Protein AF-A0AAP0BWL0-F1 (afdb_monomer_lite)

Secondary structure (DSSP, 8-state):
-HHHHHHHHHHHHHHHHHHHTTTS-HHHHTT--HHHHHHHHHHHHHT--HHHHHHHHHHHHHHHTSTTHHHHHHHTTHHHHHHHHHHH---HHHHHHHHHHHHHHTTSHHHHHHHHTTHHHHHHHHHT--GGGHHHHHHHHHHHHTSTT-HHHHHHHHHTTHHHHHHHHHTS---HHHHHHHHHHHHHTHHHHTT-TT--TTTGGGSPP-

pLDDT: mean 87.89, std 8.2, range [45.88, 97.5]

Structure (mmCIF, N/CA/C/O backbone):
data_AF-A0AAP0BWL0-F1
#
_entry.id   AF-A0AAP0BWL0-F1
#
loop_
_atom_site.group_PDB
_atom_site.id
_atom_site.type_symbol
_atom_site.label_atom_id
_atom_site.label_alt_id
_atom_site.label_comp_id
_atom_site.label_asym_id
_atom_site.label_entity_id
_atom_site.label_seq_id
_atom_site.pdbx_PDB_ins_code
_atom_site.Cartn_x
_atom_site.Cartn_y
_atom_site.Cartn_z
_atom_site.occupancy
_atom_site.B_iso_or_equiv
_atom_site.auth_seq_id
_atom_site.auth_comp_id
_atom_site.auth_asym_id
_atom_site.auth_atom_id
_atom_site.pdbx_PDB_model_num
ATOM 1 N N . MET A 1 1 ? -34.768 -0.516 12.467 1.00 45.88 1 MET A N 1
ATOM 2 C CA . MET A 1 1 ? -34.076 0.139 13.605 1.00 45.88 1 MET A CA 1
ATOM 3 C C . MET A 1 1 ? -32.779 -0.541 14.081 1.00 45.88 1 MET A C 1
ATOM 5 O O . MET A 1 1 ? -31.873 0.181 14.466 1.00 45.88 1 MET A O 1
ATOM 9 N N . ARG A 1 2 ? -32.596 -1.876 14.021 1.00 54.34 2 ARG A N 1
ATOM 10 C CA . ARG A 1 2 ? -31.349 -2.534 14.505 1.00 54.34 2 ARG A CA 1
ATOM 11 C C . ARG A 1 2 ? -30.057 -2.198 13.727 1.00 54.34 2 ARG A C 1
ATOM 13 O O . ARG A 1 2 ? -28.982 -2.181 14.315 1.00 54.34 2 ARG A O 1
ATOM 20 N N . ARG A 1 3 ? -30.136 -1.912 12.418 1.00 59.62 3 ARG A N 1
ATOM 21 C CA . ARG A 1 3 ? -28.946 -1.627 11.579 1.00 59.62 3 ARG A CA 1
ATOM 22 C C . ARG A 1 3 ? -28.286 -0.272 11.879 1.00 59.62 3 ARG A C 1
ATOM 24 O O . ARG A 1 3 ? -27.064 -0.179 11.828 1.00 59.62 3 ARG A O 1
ATOM 31 N N . THR A 1 4 ? -29.071 0.754 12.208 1.00 62.53 4 THR A N 1
ATOM 32 C CA . THR A 1 4 ? -28.575 2.099 12.547 1.00 62.53 4 THR A CA 1
ATOM 33 C C . THR A 1 4 ? -27.884 2.127 13.908 1.00 62.53 4 THR A C 1
ATOM 35 O O . THR A 1 4 ? -26.793 2.676 14.011 1.00 62.53 4 THR A O 1
ATOM 38 N N . SER A 1 5 ? -28.446 1.445 14.913 1.00 70.00 5 SER A N 1
ATOM 39 C CA . SER A 1 5 ? -27.827 1.307 16.241 1.00 70.00 5 SER A CA 1
ATOM 40 C C . SER A 1 5 ? -26.446 0.635 16.175 1.00 70.00 5 SER A C 1
ATOM 42 O O . SER A 1 5 ? -25.490 1.164 16.726 1.00 70.00 5 SER A O 1
ATOM 44 N N . ASN A 1 6 ? -26.296 -0.449 15.401 1.00 83.81 6 ASN A N 1
ATOM 45 C CA . ASN A 1 6 ? -25.004 -1.133 15.235 1.00 83.81 6 ASN A CA 1
ATOM 46 C C . ASN A 1 6 ? -23.949 -0.255 14.520 1.00 83.81 6 ASN A C 1
ATOM 48 O O . ASN A 1 6 ? -22.772 -0.261 14.875 1.00 83.81 6 ASN A O 1
ATOM 52 N N . ARG A 1 7 ? -24.345 0.541 13.515 1.00 87.31 7 ARG A N 1
ATOM 53 C CA . ARG A 1 7 ? -23.422 1.487 12.858 1.00 87.31 7 ARG A CA 1
ATOM 54 C C . ARG A 1 7 ? -22.938 2.569 13.822 1.00 87.31 7 ARG A C 1
ATOM 56 O O . ARG A 1 7 ? -21.737 2.809 13.873 1.00 87.31 7 ARG A O 1
ATOM 63 N N . GLN A 1 8 ? -23.835 3.156 14.610 1.00 88.44 8 GLN A N 1
ATOM 64 C CA . GLN A 1 8 ? -23.451 4.186 15.573 1.00 88.44 8 GLN A CA 1
ATOM 65 C C . GLN A 1 8 ? -22.488 3.637 16.633 1.00 88.44 8 GLN A C 1
ATOM 67 O O . GLN A 1 8 ? -21.411 4.193 16.813 1.00 88.44 8 GLN A O 1
ATOM 72 N N . SER A 1 9 ? -22.793 2.480 17.231 1.00 91.69 9 SER A N 1
ATOM 73 C CA . SER A 1 9 ? -21.909 1.868 18.232 1.00 91.69 9 SER A CA 1
ATOM 74 C C . SER A 1 9 ? -20.507 1.575 17.689 1.00 91.69 9 SER A C 1
ATOM 76 O O . SER A 1 9 ? -19.519 1.788 18.389 1.00 91.69 9 SER A O 1
ATOM 78 N N . ARG A 1 10 ? -20.389 1.127 16.431 1.00 91.75 10 ARG A N 1
ATOM 79 C CA . ARG A 1 10 ? -19.080 0.924 15.788 1.00 91.75 10 ARG A CA 1
ATOM 80 C C . ARG A 1 10 ? -18.352 2.238 15.519 1.00 91.75 10 ARG A C 1
ATOM 82 O O . ARG A 1 10 ? -17.135 2.292 15.676 1.00 91.75 10 ARG A O 1
ATOM 89 N N . ALA A 1 11 ? -19.073 3.290 15.135 1.00 94.12 11 ALA A N 1
ATOM 90 C CA . ALA A 1 11 ? -18.487 4.611 14.957 1.00 94.12 11 ALA A CA 1
ATOM 91 C C . ALA A 1 11 ? -17.908 5.153 16.271 1.00 94.12 11 ALA A C 1
ATOM 93 O O . ALA A 1 11 ? -16.747 5.565 16.295 1.00 94.12 11 ALA A O 1
ATOM 94 N N . ASP A 1 12 ? -18.675 5.074 17.357 1.00 94.19 12 ASP A N 1
ATOM 95 C CA . ASP A 1 12 ? -18.254 5.527 18.685 1.00 94.19 12 ASP A CA 1
ATOM 96 C C . ASP A 1 12 ? -17.052 4.714 19.188 1.00 94.19 12 ASP A C 1
ATOM 98 O O . ASP A 1 12 ? -16.053 5.281 19.635 1.00 94.19 12 ASP A O 1
ATOM 102 N N . ALA A 1 13 ? -17.088 3.386 19.022 1.00 94.88 13 ALA A N 1
ATOM 103 C CA . ALA A 1 13 ? -15.982 2.505 19.389 1.00 94.88 13 ALA A CA 1
ATOM 104 C C . ALA A 1 13 ? -14.681 2.863 18.654 1.00 94.88 13 ALA A C 1
ATOM 106 O O . ALA A 1 13 ? -13.624 2.938 19.277 1.00 94.88 13 ALA A O 1
ATOM 107 N N . VAL A 1 14 ? -14.736 3.133 17.347 1.00 96.56 14 VAL A N 1
ATOM 108 C CA . VAL A 1 14 ? -13.552 3.530 16.568 1.00 96.56 14 VAL A CA 1
ATOM 109 C C . VAL A 1 14 ? -13.001 4.884 17.014 1.00 96.56 14 VAL A C 1
ATOM 111 O O . VAL A 1 14 ? -11.782 5.056 17.088 1.00 96.56 14 VAL A O 1
ATOM 114 N N . LEU A 1 15 ? -13.869 5.846 17.334 1.00 95.75 15 LEU A N 1
ATOM 115 C CA . LEU A 1 15 ? -13.444 7.149 17.847 1.00 95.75 15 LEU A CA 1
ATOM 116 C C . LEU A 1 15 ? -12.742 7.021 19.204 1.00 95.75 15 LEU A C 1
ATOM 118 O O . LEU A 1 15 ? -11.720 7.675 19.422 1.00 95.75 15 LEU A O 1
ATOM 122 N N . LEU A 1 16 ? -13.235 6.143 20.081 1.00 95.69 16 LEU A N 1
ATOM 123 C CA . LEU A 1 16 ? -12.579 5.823 21.349 1.00 95.69 16 LEU A CA 1
ATOM 124 C C . LEU A 1 16 ? -11.243 5.102 21.127 1.00 95.69 16 LEU A C 1
ATOM 126 O O . LEU A 1 16 ? -10.226 5.515 21.683 1.00 95.69 16 LEU A O 1
ATOM 130 N N . LEU A 1 17 ? -11.210 4.078 20.268 1.00 95.50 17 LEU A N 1
ATOM 131 C CA . LEU A 1 17 ? -9.993 3.324 19.941 1.00 95.50 17 LEU A CA 1
ATOM 132 C C . LEU A 1 17 ? -8.881 4.222 19.398 1.00 95.50 17 LEU A C 1
ATOM 134 O O . LEU A 1 17 ? -7.726 4.066 19.789 1.00 95.50 17 LEU A O 1
ATOM 138 N N . LYS A 1 18 ? -9.222 5.196 18.546 1.00 95.44 18 LYS A N 1
ATOM 139 C CA . LYS A 1 18 ? -8.272 6.192 18.036 1.00 95.44 18 LYS A CA 1
ATOM 140 C C . LYS A 1 18 ? -7.551 6.933 19.166 1.00 95.44 18 LYS A C 1
ATOM 142 O O . LYS A 1 18 ? -6.357 7.207 19.046 1.00 95.44 18 LYS A O 1
ATOM 147 N N . SER A 1 19 ? -8.265 7.281 20.232 1.00 93.88 19 SER A N 1
ATOM 148 C CA . SER A 1 19 ? -7.691 7.964 21.394 1.00 93.88 19 SER A CA 1
ATOM 149 C C . SER A 1 19 ? -6.882 7.004 22.267 1.00 93.88 19 SER A C 1
ATOM 151 O O . SER A 1 19 ? -5.797 7.357 22.720 1.00 93.88 19 SER A O 1
ATOM 153 N N . LEU A 1 20 ? -7.375 5.777 22.457 1.00 92.69 20 LEU A N 1
ATOM 154 C CA . LEU A 1 20 ? -6.775 4.785 23.351 1.00 92.69 20 LEU A CA 1
ATOM 155 C C . LEU A 1 20 ? -5.489 4.161 22.809 1.00 92.69 20 LEU A C 1
ATOM 157 O O . LEU A 1 20 ? -4.557 3.958 23.577 1.00 92.69 20 LEU A O 1
ATOM 161 N N . ILE A 1 21 ? -5.394 3.888 21.505 1.00 91.62 21 ILE A N 1
ATOM 162 C CA . ILE A 1 21 ? -4.214 3.230 20.909 1.00 91.62 21 ILE A CA 1
ATOM 163 C C . ILE A 1 21 ? -2.918 3.996 21.181 1.00 91.62 21 ILE A C 1
ATOM 165 O O . ILE A 1 21 ? -1.869 3.385 21.336 1.00 91.62 21 ILE A O 1
ATOM 169 N N . ARG A 1 22 ? -2.991 5.324 21.308 1.00 88.19 22 ARG A N 1
ATOM 170 C CA . ARG A 1 22 ? -1.835 6.170 21.641 1.00 88.19 22 ARG A CA 1
ATOM 171 C C . ARG A 1 22 ? -1.346 6.017 23.082 1.00 88.19 22 ARG A C 1
ATOM 173 O O . ARG A 1 22 ? -0.235 6.437 23.379 1.00 88.19 22 ARG A O 1
ATOM 180 N N . LEU A 1 23 ? -2.182 5.473 23.960 1.00 92.31 23 LEU A N 1
ATOM 181 C CA . LEU A 1 23 ? -1.908 5.291 25.386 1.00 92.31 23 LEU A CA 1
ATOM 182 C C . LEU A 1 23 ? -1.520 3.845 25.721 1.00 92.31 23 LEU A C 1
ATOM 184 O O . LEU A 1 23 ? -0.978 3.588 26.792 1.00 92.31 23 LEU A O 1
ATOM 188 N N . ILE A 1 24 ? -1.813 2.895 24.830 1.00 90.81 24 ILE A N 1
ATOM 189 C CA . ILE A 1 24 ? -1.532 1.475 25.043 1.00 90.81 24 ILE A CA 1
ATOM 190 C C . ILE A 1 24 ? -0.076 1.184 24.642 1.00 90.81 24 ILE A C 1
ATOM 192 O O . ILE A 1 24 ? 0.336 1.565 23.544 1.00 90.81 24 ILE A O 1
ATOM 196 N N . PRO A 1 25 ? 0.707 0.471 25.476 1.00 91.56 25 PRO A N 1
ATOM 197 C CA . PRO A 1 25 ? 2.059 0.055 25.116 1.00 91.56 25 PRO A CA 1
ATOM 198 C C . PRO A 1 25 ? 2.092 -0.742 23.807 1.00 91.56 25 PRO A C 1
ATOM 200 O O . PRO A 1 25 ? 1.274 -1.640 23.592 1.00 91.56 25 PRO A O 1
ATOM 203 N N . SER A 1 26 ? 3.085 -0.471 22.956 1.00 89.69 26 SER A N 1
ATOM 204 C CA . SER A 1 26 ? 3.231 -1.132 21.651 1.00 89.69 26 SER A CA 1
ATOM 205 C C . SER A 1 26 ? 3.297 -2.656 21.767 1.00 89.69 26 SER A C 1
ATOM 207 O O . SER A 1 26 ? 2.675 -3.345 20.963 1.00 89.69 26 SER A O 1
ATOM 209 N N . ALA A 1 27 ? 3.951 -3.182 22.809 1.00 90.75 27 ALA A N 1
ATOM 210 C CA . ALA A 1 27 ? 4.024 -4.615 23.099 1.00 90.75 27 ALA A CA 1
ATOM 211 C C . ALA A 1 27 ? 2.637 -5.280 23.182 1.00 90.75 27 ALA A C 1
ATOM 213 O O . ALA A 1 27 ? 2.442 -6.376 22.659 1.00 90.75 27 ALA A O 1
ATOM 214 N N . THR A 1 28 ? 1.650 -4.593 23.765 1.00 90.69 28 THR A N 1
ATOM 215 C CA . THR A 1 28 ? 0.264 -5.074 23.860 1.00 90.69 28 THR A CA 1
ATOM 216 C C . THR A 1 28 ? -0.438 -5.048 22.501 1.00 90.69 28 THR A C 1
ATOM 218 O O . THR A 1 28 ? -1.283 -5.893 22.211 1.00 90.69 28 THR A O 1
ATOM 221 N N . LEU A 1 29 ? -0.078 -4.095 21.640 1.00 93.06 29 LEU A N 1
ATOM 222 C CA . LEU A 1 29 ? -0.676 -3.926 20.318 1.00 93.06 29 LEU A CA 1
ATOM 223 C C . LEU A 1 29 ? -0.066 -4.849 19.253 1.00 93.06 29 LEU A C 1
ATOM 225 O O . LEU A 1 29 ? -0.686 -5.034 18.215 1.00 93.06 29 LEU A O 1
ATOM 229 N N . MET A 1 30 ? 1.093 -5.474 19.480 1.00 92.31 30 MET A N 1
ATOM 230 C CA . MET A 1 30 ? 1.783 -6.318 18.482 1.00 92.31 30 MET A CA 1
ATOM 231 C C . MET A 1 30 ? 1.033 -7.599 18.073 1.00 92.31 30 MET A C 1
ATOM 233 O O . MET A 1 30 ? 1.414 -8.248 17.093 1.00 92.31 30 MET A O 1
ATOM 237 N N . ASN A 1 31 ? -0.004 -7.995 18.819 1.00 89.25 31 ASN A N 1
ATOM 238 C CA . ASN A 1 31 ? -0.756 -9.222 18.563 1.00 89.25 31 ASN A CA 1
ATOM 239 C C . ASN A 1 31 ? -2.272 -9.049 18.753 1.00 89.25 31 ASN A C 1
ATOM 241 O O . ASN A 1 31 ? -2.920 -9.861 19.412 1.00 89.25 31 ASN A O 1
ATOM 245 N N . LEU A 1 32 ? -2.854 -8.015 18.145 1.00 94.81 32 LEU A N 1
ATOM 246 C CA . LEU A 1 32 ? -4.307 -7.815 18.172 1.00 94.81 32 LEU A CA 1
ATOM 247 C C . LEU A 1 32 ? -5.045 -8.978 17.481 1.00 94.81 32 LEU A C 1
ATOM 249 O O . LEU A 1 32 ? -4.518 -9.560 16.528 1.00 94.81 32 LEU A O 1
ATOM 253 N N . PRO A 1 33 ? -6.244 -9.366 17.939 1.00 95.62 33 PRO A N 1
ATOM 254 C CA . PRO A 1 33 ? -6.965 -10.504 17.374 1.00 95.62 33 PRO A CA 1
ATOM 255 C C . PRO A 1 33 ? -7.471 -10.210 15.949 1.00 95.62 33 PRO A C 1
ATOM 257 O O . PRO A 1 33 ? -7.651 -9.058 15.571 1.00 95.62 33 PRO A O 1
ATOM 260 N N . GLN A 1 34 ? -7.700 -11.246 15.135 1.00 95.94 34 GLN A N 1
ATOM 261 C CA . GLN A 1 34 ? -8.108 -11.089 13.726 1.00 95.94 34 GLN A CA 1
ATOM 262 C C . GLN A 1 34 ? -9.406 -10.274 13.568 1.00 95.94 34 GLN A C 1
ATOM 264 O O . GLN A 1 34 ? -9.480 -9.377 12.728 1.00 95.94 34 GLN A O 1
ATOM 269 N N . ASN A 1 35 ? -10.393 -10.529 14.431 1.00 96.19 35 ASN A N 1
ATOM 270 C CA . ASN A 1 35 ? -11.689 -9.845 14.431 1.00 96.19 35 ASN A CA 1
ATOM 271 C C . ASN A 1 35 ? -11.581 -8.325 14.652 1.00 96.19 35 ASN A C 1
ATOM 273 O O . ASN A 1 35 ? -12.441 -7.579 14.188 1.00 96.19 35 ASN A O 1
ATOM 277 N N . PHE A 1 36 ? -10.523 -7.848 15.319 1.00 96.00 36 PHE A N 1
ATOM 278 C CA . PHE A 1 36 ? -10.245 -6.416 15.426 1.00 96.00 36 PHE A CA 1
ATOM 279 C C . PHE A 1 36 ? -10.061 -5.805 14.031 1.00 96.00 36 PHE A C 1
ATOM 281 O O . PHE A 1 36 ? -10.703 -4.813 13.696 1.00 96.00 36 PHE A O 1
ATOM 288 N N . PHE A 1 37 ? -9.227 -6.423 13.192 1.00 97.25 37 PHE A N 1
ATOM 289 C CA . PHE A 1 37 ? -8.961 -5.935 11.838 1.00 97.25 37 PHE A CA 1
ATOM 290 C C . PHE A 1 37 ? -10.194 -6.046 10.948 1.00 97.25 37 PHE A C 1
ATOM 292 O O . PHE A 1 37 ? -10.493 -5.113 10.208 1.00 97.25 37 PHE A O 1
ATOM 299 N N . GLU A 1 38 ? -10.940 -7.145 11.056 1.00 97.06 38 GLU A N 1
ATOM 300 C CA . GLU A 1 38 ? -12.189 -7.343 10.317 1.00 97.06 38 GLU A CA 1
ATOM 301 C C . GLU A 1 38 ? -13.210 -6.242 10.619 1.00 97.06 38 GLU A C 1
ATOM 303 O O . GLU A 1 38 ? -13.782 -5.667 9.691 1.00 97.06 38 GLU A O 1
ATOM 308 N N . GLU A 1 39 ? -13.404 -5.884 11.891 1.00 95.75 39 GLU A N 1
ATOM 309 C CA . GLU A 1 39 ? -14.342 -4.822 12.263 1.00 95.75 39 GLU A CA 1
ATOM 310 C C . GLU A 1 39 ? -13.854 -3.429 11.842 1.00 95.75 39 GLU A C 1
ATOM 312 O O . GLU A 1 39 ? -14.653 -2.643 11.328 1.00 95.75 39 GLU A O 1
ATOM 317 N N . ILE A 1 40 ? -12.555 -3.122 11.948 1.00 96.94 40 ILE A N 1
ATOM 318 C CA . ILE A 1 40 ? -12.013 -1.849 11.439 1.00 96.94 40 ILE A CA 1
ATOM 319 C C . ILE A 1 40 ? -12.179 -1.744 9.914 1.00 96.94 40 ILE A C 1
ATOM 321 O O . ILE A 1 40 ? -12.661 -0.724 9.415 1.00 96.94 40 ILE A O 1
ATOM 325 N N . VAL A 1 41 ? -11.852 -2.799 9.161 1.00 96.88 41 VAL A N 1
ATOM 326 C CA . VAL A 1 41 ? -12.022 -2.833 7.696 1.00 96.88 41 VAL A CA 1
ATOM 327 C C . VAL A 1 41 ? -13.498 -2.726 7.308 1.00 96.88 41 VAL A C 1
ATOM 329 O O . VAL A 1 41 ? -13.847 -2.042 6.343 1.00 96.88 41 VAL A O 1
ATOM 332 N N . LYS A 1 42 ? -14.395 -3.339 8.078 1.00 95.75 42 LYS A N 1
ATOM 333 C CA . LYS A 1 42 ? -15.840 -3.226 7.876 1.00 95.75 42 LYS A CA 1
ATOM 334 C C . LYS A 1 42 ? -16.351 -1.811 8.138 1.00 95.75 42 LYS A C 1
ATOM 336 O O . LYS A 1 42 ? -17.193 -1.340 7.381 1.00 95.75 42 LYS A O 1
ATOM 341 N N . VAL A 1 43 ? -15.833 -1.110 9.150 1.00 95.75 43 VAL A N 1
ATOM 342 C CA . VAL A 1 43 ? -16.152 0.311 9.387 1.00 95.75 43 VAL A CA 1
ATOM 343 C C . VAL A 1 43 ? -15.698 1.184 8.217 1.00 95.75 43 VAL A C 1
ATOM 345 O O . VAL A 1 43 ? -16.465 2.039 7.770 1.00 95.75 43 VAL A O 1
ATOM 348 N N . LEU A 1 44 ? -14.494 0.944 7.690 1.00 95.56 44 LEU A N 1
ATOM 349 C CA . LEU A 1 44 ? -13.990 1.625 6.494 1.00 95.56 44 LEU A CA 1
ATOM 350 C C . LEU A 1 44 ? -14.900 1.388 5.282 1.00 95.56 44 LEU A C 1
ATOM 352 O O . LEU A 1 44 ? -15.260 2.335 4.587 1.00 95.56 44 LEU A O 1
ATOM 356 N N . ARG A 1 45 ? -15.334 0.141 5.073 1.00 94.62 45 ARG A N 1
ATOM 357 C CA . ARG A 1 45 ? -16.245 -0.235 3.984 1.00 94.62 45 ARG A CA 1
ATOM 358 C C . ARG A 1 45 ? -17.641 0.370 4.135 1.00 94.62 45 ARG A C 1
ATOM 360 O O . ARG A 1 45 ? -18.231 0.789 3.148 1.00 94.62 45 ARG A O 1
ATOM 367 N N . ASP A 1 46 ? -18.173 0.416 5.354 1.00 93.38 46 ASP A N 1
ATOM 368 C CA . ASP A 1 46 ? -19.515 0.941 5.634 1.00 93.38 46 ASP A CA 1
ATOM 369 C C . ASP A 1 46 ? -19.626 2.462 5.443 1.00 93.38 46 ASP A C 1
ATOM 371 O O . ASP A 1 46 ? -20.748 2.964 5.360 1.00 93.38 46 ASP A O 1
ATOM 375 N N . ARG A 1 47 ? -18.495 3.188 5.408 1.00 89.25 47 ARG A N 1
ATOM 376 C CA . ARG A 1 47 ? -18.413 4.647 5.200 1.00 89.25 47 ARG A CA 1
ATOM 377 C C . ARG A 1 47 ? -19.430 5.433 6.042 1.00 89.25 47 ARG A C 1
ATOM 379 O O . ARG A 1 47 ? -20.108 6.328 5.550 1.00 89.25 47 ARG A O 1
ATOM 386 N N . ILE A 1 48 ? -19.535 5.080 7.328 1.00 91.31 48 ILE A N 1
ATOM 387 C CA . ILE A 1 48 ? -20.568 5.587 8.255 1.00 91.31 48 ILE A CA 1
ATOM 388 C C . ILE A 1 48 ? -20.559 7.119 8.327 1.00 91.31 48 ILE A C 1
ATOM 390 O O . ILE A 1 48 ? -21.601 7.759 8.242 1.00 91.31 48 ILE A O 1
ATOM 394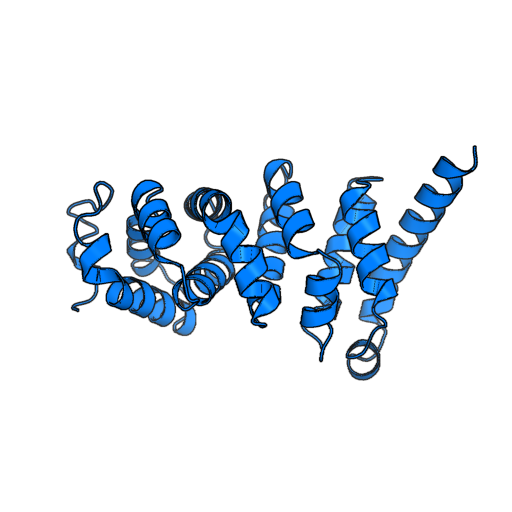 N N . SER A 1 49 ? -19.370 7.697 8.485 1.00 92.50 49 SER A N 1
ATOM 395 C CA . SER A 1 49 ? -19.122 9.131 8.377 1.00 92.50 49 SER A CA 1
ATOM 396 C C . SER A 1 49 ? -17.664 9.360 7.984 1.00 92.50 49 SER A C 1
ATOM 398 O O . SER A 1 49 ? -16.809 8.495 8.213 1.00 92.50 49 SER A O 1
ATOM 400 N N . TYR A 1 50 ? -17.354 10.541 7.448 1.00 91.44 50 TYR A N 1
ATOM 401 C CA . TYR A 1 50 ? -15.975 10.910 7.122 1.00 91.44 50 TYR A CA 1
ATOM 402 C C . TYR A 1 50 ? -15.061 10.903 8.359 1.00 91.44 50 TYR A C 1
ATOM 404 O O . TYR A 1 50 ? -13.936 10.404 8.319 1.00 91.44 50 TYR A O 1
ATOM 412 N N . GLN A 1 51 ? -15.566 11.395 9.494 1.00 93.38 51 GLN A N 1
ATOM 413 C CA . GLN A 1 51 ? -14.834 11.417 10.760 1.00 93.38 51 GLN A CA 1
ATOM 414 C C . GLN A 1 51 ? -14.505 10.000 11.244 1.00 93.38 51 GLN A C 1
ATOM 416 O O . GLN A 1 51 ? -13.368 9.725 11.632 1.00 93.38 51 GLN A O 1
ATOM 421 N N . THR A 1 52 ? -15.486 9.097 11.189 1.00 94.94 52 THR A N 1
ATOM 422 C CA . THR A 1 52 ? -15.320 7.690 11.564 1.00 94.94 52 THR A CA 1
ATOM 423 C C . THR A 1 52 ? -14.338 6.986 10.636 1.00 94.94 52 THR A C 1
ATOM 425 O O . THR A 1 52 ? -13.460 6.276 11.113 1.00 94.94 52 THR A O 1
ATOM 428 N N . MET A 1 53 ? -14.435 7.218 9.325 1.00 93.62 53 MET A N 1
ATOM 429 C CA . MET A 1 53 ? -13.506 6.665 8.341 1.00 93.62 53 MET A CA 1
ATOM 430 C C . MET A 1 53 ? -12.070 7.116 8.625 1.00 93.62 53 MET A C 1
ATOM 432 O O . MET A 1 53 ? -11.178 6.283 8.754 1.00 93.62 53 MET A O 1
ATOM 436 N N . LYS A 1 54 ? -11.841 8.421 8.816 1.00 93.12 54 LYS A N 1
ATOM 437 C CA . LYS A 1 54 ? -10.515 8.966 9.144 1.00 93.12 54 LYS A CA 1
ATOM 438 C C . LYS A 1 54 ? -9.970 8.400 10.454 1.00 93.12 54 LYS A C 1
ATOM 440 O O . LYS A 1 54 ? -8.778 8.113 10.550 1.00 93.12 54 LYS A O 1
ATOM 445 N N . ALA A 1 55 ? -10.830 8.215 11.454 1.00 95.44 55 ALA A N 1
ATOM 446 C CA . ALA A 1 55 ? -10.445 7.581 12.706 1.00 95.44 55 ALA A CA 1
ATOM 447 C C . ALA A 1 55 ? -10.088 6.099 12.524 1.00 95.44 55 ALA A C 1
ATOM 449 O O . ALA A 1 55 ? -9.061 5.670 13.040 1.00 95.44 55 ALA A O 1
ATOM 450 N N . ALA A 1 56 ? -10.857 5.347 11.736 1.00 96.44 56 ALA A N 1
ATOM 451 C CA . ALA A 1 56 ? -10.561 3.954 11.409 1.00 96.44 56 ALA A CA 1
ATOM 452 C C . ALA A 1 56 ? -9.240 3.813 10.638 1.00 96.44 56 ALA A C 1
ATOM 454 O O . ALA A 1 56 ? -8.447 2.937 10.968 1.00 96.44 56 ALA A O 1
ATOM 455 N N . LEU A 1 57 ? -8.955 4.704 9.678 1.00 94.94 57 LEU A N 1
ATOM 456 C CA . LEU A 1 57 ? -7.666 4.744 8.975 1.00 94.94 57 LEU A CA 1
ATOM 457 C C . LEU A 1 57 ? -6.513 4.978 9.961 1.00 94.94 57 LEU A C 1
ATOM 459 O O . LEU A 1 57 ? -5.499 4.293 9.894 1.00 94.94 57 LEU A O 1
ATOM 463 N N . GLN A 1 58 ? -6.676 5.908 10.907 1.00 94.38 58 GLN A N 1
ATOM 464 C CA . GLN A 1 58 ? -5.675 6.200 11.942 1.00 94.38 58 GLN A CA 1
ATOM 465 C C . GLN A 1 58 ? -5.439 5.038 12.900 1.00 94.38 58 GLN A C 1
ATOM 467 O O . GLN A 1 58 ? -4.289 4.739 13.215 1.00 94.38 58 GLN A O 1
ATOM 472 N N . VAL A 1 59 ? -6.513 4.376 13.324 1.00 95.81 59 VAL A N 1
ATOM 473 C CA . VAL A 1 59 ? -6.451 3.160 14.137 1.00 95.81 59 VAL A CA 1
ATOM 474 C C . VAL A 1 59 ? -5.709 2.061 13.386 1.00 95.81 59 VAL A C 1
ATOM 476 O O . VAL A 1 59 ? -4.745 1.516 13.915 1.00 95.81 59 VAL A O 1
ATOM 479 N N . LEU A 1 60 ? -6.118 1.770 12.148 1.00 95.69 60 LEU A N 1
ATOM 480 C CA . LEU A 1 60 ? -5.522 0.715 11.335 1.00 95.69 60 LEU A CA 1
ATOM 481 C C . LEU A 1 60 ? -4.036 0.979 11.085 1.00 95.69 60 LEU A C 1
ATOM 483 O O . LEU A 1 60 ? -3.220 0.087 11.305 1.00 95.69 60 LEU A O 1
ATOM 487 N N . TYR A 1 61 ? -3.677 2.199 10.682 1.00 92.44 61 TYR A N 1
ATOM 488 C CA . TYR A 1 61 ? -2.288 2.578 10.432 1.00 92.44 61 TYR A CA 1
ATOM 489 C C . TYR A 1 61 ? -1.421 2.423 11.686 1.00 92.44 61 TYR A C 1
ATOM 491 O O . TYR A 1 61 ? -0.387 1.767 11.632 1.00 92.44 61 TYR A O 1
ATOM 499 N N . GLY A 1 62 ? -1.882 2.939 12.831 1.00 92.00 62 GLY A N 1
ATOM 500 C CA . GLY A 1 62 ? -1.115 2.933 14.080 1.00 92.00 62 GLY A CA 1
ATOM 501 C C . GLY A 1 62 ? -0.826 1.546 14.658 1.00 92.00 62 GLY A C 1
ATOM 502 O O . GLY A 1 62 ? 0.060 1.419 15.498 1.00 92.00 62 GLY A O 1
ATOM 503 N N . VAL A 1 63 ? -1.550 0.509 14.226 1.00 94.31 63 VAL A N 1
ATOM 504 C CA . VAL A 1 63 ? -1.323 -0.867 14.693 1.00 94.31 63 VAL A CA 1
ATOM 505 C C . VAL A 1 63 ? -0.743 -1.787 13.622 1.00 94.31 63 VAL A C 1
ATOM 507 O O . VAL A 1 63 ? -0.169 -2.813 13.974 1.00 94.31 63 VAL A O 1
ATOM 510 N N . SER A 1 64 ? -0.887 -1.472 12.331 1.00 90.19 64 SER A N 1
ATOM 511 C CA . SER A 1 64 ? -0.539 -2.405 11.243 1.00 90.19 64 SER A CA 1
ATOM 512 C C . SER A 1 64 ? 0.959 -2.665 11.109 1.00 90.19 64 SER A C 1
ATOM 514 O O . SER A 1 64 ? 1.330 -3.751 10.669 1.00 90.19 64 SER A O 1
ATOM 516 N N . GLU A 1 65 ? 1.803 -1.715 11.512 1.00 86.19 65 GLU A N 1
ATOM 517 C CA . GLU A 1 65 ? 3.270 -1.854 11.508 1.00 86.19 65 GLU A CA 1
ATOM 518 C C . GLU A 1 65 ? 3.787 -2.719 12.679 1.00 86.19 65 GLU A C 1
ATOM 520 O O . GLU A 1 65 ? 4.964 -3.066 12.738 1.00 86.19 65 GLU A O 1
ATOM 525 N N . LEU A 1 66 ? 2.919 -3.094 13.628 1.00 90.12 66 LEU A N 1
ATOM 526 C CA . LEU A 1 66 ? 3.317 -3.793 14.849 1.00 90.12 66 LEU A CA 1
ATOM 527 C C . LEU A 1 66 ? 3.179 -5.316 14.715 1.00 90.12 66 LEU A C 1
ATOM 529 O O . LEU A 1 66 ? 2.090 -5.852 14.504 1.00 90.12 66 LEU A O 1
ATOM 533 N N . GLY A 1 67 ? 4.280 -6.039 14.932 1.00 88.06 67 GLY A N 1
ATOM 534 C CA . GLY A 1 67 ? 4.279 -7.499 15.058 1.00 88.06 67 GLY A CA 1
ATOM 535 C C . GLY A 1 67 ? 3.691 -8.216 13.838 1.00 88.06 67 GLY A C 1
ATOM 536 O O . GLY A 1 67 ? 4.190 -8.080 12.726 1.00 88.06 67 GLY A O 1
ATOM 537 N N . ARG A 1 68 ? 2.640 -9.022 14.045 1.00 89.44 68 ARG A N 1
ATOM 538 C CA . ARG A 1 68 ? 1.969 -9.793 12.970 1.00 89.44 68 ARG A CA 1
ATOM 539 C C . ARG A 1 68 ? 0.693 -9.125 12.453 1.00 89.44 68 ARG A C 1
ATOM 541 O O . ARG A 1 68 ? -0.091 -9.755 11.740 1.00 89.44 68 ARG A O 1
ATOM 548 N N . ASN A 1 69 ? 0.460 -7.869 12.816 1.00 94.88 69 ASN A N 1
ATOM 549 C CA . ASN A 1 69 ? -0.777 -7.171 12.486 1.00 94.88 69 ASN A CA 1
ATOM 550 C C . ASN A 1 69 ? -0.928 -6.909 10.989 1.00 94.88 69 ASN A C 1
ATOM 552 O O . ASN A 1 69 ? -2.046 -6.978 10.490 1.00 94.88 69 ASN A O 1
ATOM 556 N N . THR A 1 70 ? 0.170 -6.706 10.256 1.00 94.62 70 THR A N 1
ATOM 557 C CA . THR A 1 70 ? 0.144 -6.563 8.792 1.00 94.62 70 THR A CA 1
ATOM 558 C C . THR A 1 70 ? -0.563 -7.741 8.125 1.00 94.62 70 THR A C 1
ATOM 560 O O . THR A 1 70 ? -1.473 -7.543 7.326 1.00 94.62 70 THR A O 1
ATOM 563 N N . VAL A 1 71 ? -0.204 -8.976 8.496 1.00 95.50 71 VAL A N 1
ATOM 564 C CA . VAL A 1 71 ? -0.788 -10.197 7.914 1.00 95.50 71 VAL A CA 1
ATOM 565 C C . VAL A 1 71 ? -2.284 -10.278 8.220 1.00 95.50 71 VAL A C 1
ATOM 567 O O . VAL A 1 71 ? -3.084 -10.587 7.341 1.00 95.50 71 VAL A O 1
ATOM 570 N N . LYS A 1 72 ? -2.682 -9.924 9.445 1.00 96.88 72 LYS A N 1
ATOM 571 C CA . LYS A 1 72 ? -4.087 -9.918 9.876 1.00 96.88 72 LYS A CA 1
ATOM 572 C C . LYS A 1 72 ? -4.915 -8.852 9.159 1.00 96.88 72 LYS A C 1
ATOM 574 O O . LYS A 1 72 ? -6.021 -9.135 8.702 1.00 96.88 72 LYS A O 1
ATOM 579 N N . ALA A 1 73 ? -4.360 -7.650 9.000 1.00 97.44 73 ALA A N 1
ATOM 580 C CA . ALA A 1 73 ? -4.969 -6.559 8.245 1.00 97.44 73 ALA A CA 1
ATOM 581 C C . ALA A 1 73 ? -5.156 -6.934 6.766 1.00 97.44 73 ALA A C 1
ATOM 583 O O . ALA A 1 73 ? -6.232 -6.715 6.204 1.00 97.44 73 ALA A O 1
ATOM 584 N N . VAL A 1 74 ? -4.144 -7.552 6.144 1.00 97.19 74 VAL A N 1
ATOM 585 C CA . VAL A 1 74 ? -4.254 -8.087 4.779 1.00 97.19 74 VAL A CA 1
ATOM 586 C C . VAL A 1 74 ? -5.339 -9.162 4.704 1.00 97.19 74 VAL A C 1
ATOM 588 O O . VAL A 1 74 ? -6.209 -9.065 3.839 1.00 97.19 74 VAL A O 1
ATOM 591 N N . GLY A 1 75 ? -5.345 -10.126 5.631 1.00 96.81 75 GLY A N 1
ATOM 592 C CA . GLY A 1 75 ? -6.351 -11.192 5.701 1.00 96.81 75 GLY A CA 1
ATOM 593 C C . GLY A 1 75 ? -7.781 -10.678 5.900 1.00 96.81 75 GLY A C 1
ATOM 594 O O . GLY A 1 75 ? -8.720 -11.239 5.347 1.00 96.81 75 GLY A O 1
ATOM 595 N N . ALA A 1 76 ? -7.950 -9.551 6.598 1.00 97.50 76 ALA A N 1
ATOM 596 C CA . ALA A 1 76 ? -9.234 -8.863 6.747 1.00 97.50 76 ALA A CA 1
ATOM 597 C C . ALA A 1 76 ? -9.684 -8.109 5.475 1.00 97.50 76 ALA A C 1
ATOM 599 O O . ALA A 1 76 ? -10.777 -7.542 5.441 1.00 97.50 76 ALA A O 1
ATOM 600 N N . GLY A 1 77 ? -8.861 -8.078 4.421 1.00 96.88 77 GLY A N 1
ATOM 601 C CA . GLY A 1 77 ? -9.166 -7.410 3.156 1.00 96.88 77 GLY A CA 1
ATOM 602 C C . GLY A 1 77 ? -8.851 -5.913 3.141 1.00 96.88 77 GLY A C 1
ATOM 603 O O . GLY A 1 77 ? -9.413 -5.190 2.314 1.00 96.88 77 GLY A O 1
ATOM 604 N N . ALA A 1 78 ? -7.959 -5.433 4.018 1.00 97.19 78 ALA A N 1
ATOM 605 C CA . ALA A 1 78 ? -7.619 -4.011 4.113 1.00 97.19 78 ALA A CA 1
ATOM 606 C C . ALA A 1 78 ? -7.125 -3.426 2.782 1.00 97.19 78 ALA A C 1
ATOM 608 O O . ALA A 1 78 ? -7.546 -2.336 2.412 1.00 97.19 78 ALA A O 1
ATOM 609 N N . VAL A 1 79 ? -6.292 -4.158 2.030 1.00 95.88 79 VAL A N 1
ATOM 610 C CA . VAL A 1 79 ? -5.748 -3.688 0.741 1.00 95.88 79 VAL A CA 1
ATOM 611 C C . VAL A 1 79 ? -6.860 -3.273 -0.220 1.00 95.88 79 VAL A C 1
ATOM 613 O O . VAL A 1 79 ? -6.827 -2.174 -0.763 1.00 95.88 79 VAL A O 1
ATOM 616 N N . HIS A 1 80 ? -7.863 -4.132 -0.396 1.00 94.50 80 HIS A N 1
ATOM 617 C CA . HIS A 1 80 ? -8.961 -3.884 -1.322 1.00 94.50 80 HIS A CA 1
ATOM 618 C C . HIS A 1 80 ? -9.765 -2.640 -0.921 1.00 94.50 80 HIS A C 1
ATOM 620 O O . HIS A 1 80 ? -9.960 -1.744 -1.737 1.00 94.50 80 HIS A O 1
ATOM 626 N N . VAL A 1 81 ? -10.141 -2.539 0.359 1.00 95.81 81 VAL A N 1
ATOM 627 C CA . VAL A 1 81 ? -10.912 -1.394 0.870 1.00 95.81 81 VAL A CA 1
ATOM 628 C C . VAL A 1 81 ? -10.119 -0.089 0.761 1.00 95.81 81 VAL A C 1
ATOM 630 O O . VAL A 1 81 ? -10.685 0.936 0.399 1.00 95.81 81 VAL A O 1
ATOM 633 N N . LEU A 1 82 ? -8.808 -0.105 1.021 1.00 95.00 82 LEU A N 1
ATOM 634 C CA . LEU A 1 82 ? -7.959 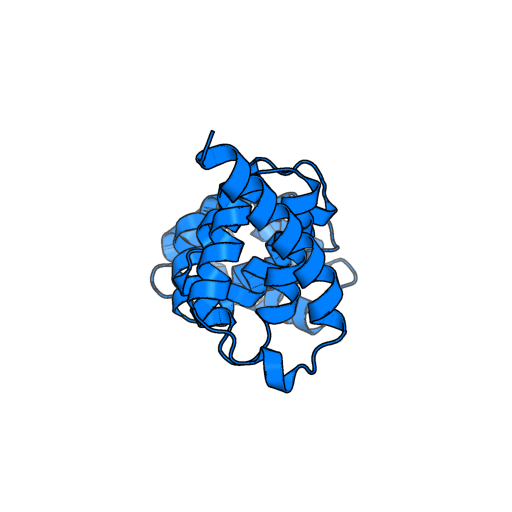1.081 0.872 1.00 95.00 82 LEU A CA 1
ATOM 635 C C . LEU A 1 82 ? -7.867 1.550 -0.585 1.00 95.00 82 LEU A C 1
ATOM 637 O O . LEU A 1 82 ? -7.930 2.752 -0.834 1.00 95.00 82 LEU A O 1
ATOM 641 N N . VAL A 1 83 ? -7.751 0.627 -1.544 1.00 92.12 83 VAL A N 1
ATOM 642 C CA . VAL A 1 83 ? -7.748 0.964 -2.977 1.00 92.12 83 VAL A CA 1
ATOM 643 C C . VAL A 1 83 ? -9.079 1.595 -3.390 1.00 92.12 83 VAL A C 1
ATOM 645 O O . VAL A 1 83 ? -9.075 2.618 -4.070 1.00 92.12 83 VAL A O 1
ATOM 648 N N . GLU A 1 84 ? -10.210 1.030 -2.964 1.00 91.38 84 GLU A N 1
ATOM 649 C CA . GLU A 1 84 ? -11.535 1.590 -3.263 1.00 91.38 84 GLU A CA 1
ATOM 650 C C . GLU A 1 84 ? -11.716 2.986 -2.658 1.00 91.38 84 GLU A C 1
ATOM 652 O O . GLU A 1 84 ? -12.155 3.909 -3.340 1.00 91.38 84 GLU A O 1
ATOM 657 N N . LEU A 1 85 ? -11.324 3.173 -1.395 1.00 91.56 85 LEU A N 1
ATOM 658 C CA . LEU A 1 85 ? -11.399 4.472 -0.725 1.00 91.56 85 LEU A CA 1
ATOM 659 C C . LEU A 1 85 ? -10.549 5.538 -1.427 1.00 91.56 85 LEU A C 1
ATOM 661 O O . LEU A 1 85 ? -10.959 6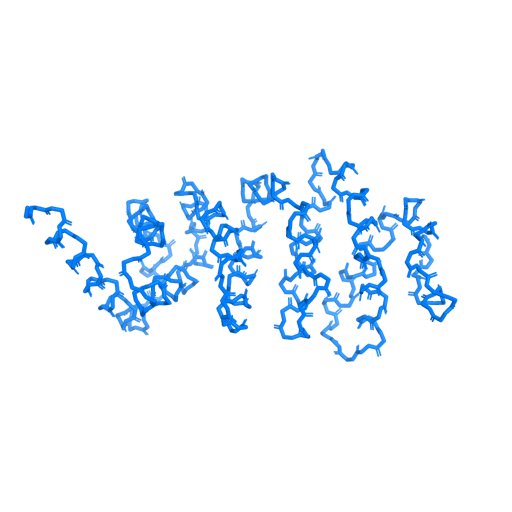.693 -1.515 1.00 91.56 85 LEU A O 1
ATOM 665 N N . GLN A 1 86 ? -9.387 5.170 -1.973 1.00 87.19 86 GLN A N 1
ATOM 666 C CA . GLN A 1 86 ? -8.539 6.100 -2.722 1.00 87.19 86 GLN A CA 1
ATOM 667 C C . GLN A 1 86 ? -9.178 6.650 -4.000 1.00 87.19 86 GLN A C 1
ATOM 669 O O . GLN A 1 86 ? -8.729 7.699 -4.483 1.00 87.19 86 GLN A O 1
ATOM 674 N N . LEU A 1 87 ? -10.166 5.963 -4.577 1.00 81.94 87 LEU A N 1
ATOM 675 C CA . LEU A 1 87 ? -10.870 6.442 -5.769 1.00 81.94 87 LEU A CA 1
ATOM 676 C C . LEU A 1 87 ? -11.787 7.622 -5.438 1.00 81.94 87 LEU A C 1
ATOM 678 O O . LEU A 1 87 ? -11.850 8.567 -6.221 1.00 81.94 87 LEU A O 1
ATOM 682 N N . ASP A 1 88 ? -12.404 7.599 -4.257 1.00 83.44 88 ASP A N 1
ATOM 683 C CA . ASP A 1 88 ? -13.416 8.579 -3.855 1.00 83.44 88 ASP A CA 1
ATOM 684 C C . ASP A 1 88 ? -12.895 9.653 -2.892 1.00 83.44 88 ASP A C 1
ATOM 686 O O . ASP A 1 88 ? -13.626 10.587 -2.580 1.00 83.44 88 ASP A O 1
ATOM 690 N N . GLU A 1 89 ? -11.669 9.526 -2.373 1.00 86.12 89 GLU A N 1
ATOM 691 C CA . GLU A 1 89 ? -11.137 10.433 -1.351 1.00 86.12 89 GLU A CA 1
ATOM 692 C C . GLU A 1 89 ? -10.701 11.790 -1.941 1.00 86.12 89 GLU A C 1
ATOM 694 O O . GLU A 1 89 ? -9.708 11.846 -2.682 1.00 86.12 89 GLU A O 1
ATOM 699 N N . PRO A 1 90 ? -11.364 12.904 -1.568 1.00 78.88 90 PRO A N 1
ATOM 700 C CA . PRO A 1 90 ? -10.981 14.233 -2.030 1.00 78.88 90 PRO A CA 1
ATOM 701 C C . PRO A 1 90 ? -9.823 14.832 -1.214 1.00 78.88 90 PRO A C 1
ATOM 703 O O . PRO A 1 90 ? -9.087 15.679 -1.729 1.00 78.88 90 PRO A O 1
ATOM 706 N N . GLU A 1 91 ? -9.625 14.433 0.054 1.00 84.69 91 GLU A N 1
ATOM 707 C CA . GLU A 1 91 ? -8.569 15.004 0.892 1.00 84.69 91 GLU A CA 1
ATOM 708 C C . GLU A 1 91 ? -7.210 14.405 0.515 1.00 84.69 91 GLU A C 1
ATOM 710 O O . GLU A 1 91 ? -6.931 13.215 0.693 1.00 84.69 91 GLU A O 1
ATOM 715 N N . LYS A 1 92 ? -6.291 15.277 0.092 1.00 83.00 92 LYS A N 1
ATOM 716 C CA . LYS A 1 92 ? -4.908 14.898 -0.212 1.00 83.00 92 LYS A CA 1
ATOM 717 C C . LYS A 1 92 ? -4.254 14.129 0.939 1.00 83.00 92 LYS A C 1
ATOM 719 O O . LYS A 1 92 ? -3.637 13.102 0.690 1.00 83.00 92 LYS A O 1
ATOM 724 N N . LYS A 1 93 ? -4.415 14.573 2.191 1.00 84.69 93 LYS A N 1
ATOM 725 C CA . LYS A 1 93 ? -3.838 13.886 3.363 1.00 84.69 93 LYS A CA 1
ATOM 726 C C . LYS A 1 93 ? -4.420 12.482 3.565 1.00 84.69 93 LYS A C 1
ATOM 728 O O . LYS A 1 93 ? -3.674 11.577 3.923 1.00 84.69 93 LYS A O 1
ATOM 733 N N . GLY A 1 94 ? -5.714 12.287 3.299 1.00 86.56 94 GLY A N 1
ATOM 734 C CA . GLY A 1 94 ? -6.353 10.968 3.334 1.00 86.56 94 GLY A CA 1
ATOM 735 C C . GLY A 1 94 ? -5.743 10.024 2.298 1.00 86.56 94 GLY A C 1
ATOM 736 O O . GLY A 1 94 ? -5.305 8.926 2.640 1.00 86.56 94 GLY A O 1
ATOM 737 N N . CYS A 1 95 ? -5.586 10.498 1.057 1.00 87.75 95 CYS A N 1
ATOM 738 C CA . CYS A 1 95 ? -4.882 9.758 0.006 1.00 87.75 95 CYS A CA 1
ATOM 739 C C . CYS A 1 95 ? -3.452 9.380 0.421 1.00 87.75 95 CYS A C 1
ATOM 741 O O . CYS A 1 95 ? -3.054 8.227 0.256 1.00 87.75 95 CYS A O 1
ATOM 743 N N . GLN A 1 96 ? -2.691 10.328 0.979 1.00 87.81 96 GLN A N 1
ATOM 744 C CA . GLN A 1 96 ? -1.312 10.101 1.426 1.00 87.81 96 GLN A CA 1
ATOM 745 C C . GLN A 1 96 ? -1.237 9.018 2.513 1.00 87.81 96 GLN A C 1
ATOM 747 O O . GLN A 1 96 ? -0.396 8.126 2.440 1.00 87.81 96 GLN A O 1
ATOM 752 N N . MET A 1 97 ? -2.152 9.055 3.482 1.00 89.19 97 MET A N 1
ATOM 753 C CA . MET A 1 97 ? -2.227 8.069 4.558 1.00 89.19 97 MET A CA 1
ATOM 754 C C . MET A 1 97 ? -2.568 6.665 4.046 1.00 89.19 97 MET A C 1
ATOM 756 O O . MET A 1 97 ? -1.953 5.686 4.462 1.00 89.19 97 MET A O 1
ATOM 760 N N . MET A 1 98 ? -3.517 6.556 3.112 1.00 91.69 98 MET A N 1
ATOM 761 C CA . MET A 1 98 ? -3.850 5.272 2.489 1.00 91.69 98 MET A CA 1
ATOM 762 C C . MET A 1 98 ? -2.688 4.718 1.660 1.00 91.69 98 MET A C 1
ATOM 764 O O . MET A 1 98 ? -2.450 3.515 1.684 1.00 91.69 98 MET A O 1
ATOM 768 N N . MET A 1 99 ? -1.925 5.581 0.979 1.00 90.38 99 MET A N 1
ATOM 769 C CA . MET A 1 99 ? -0.705 5.168 0.273 1.00 90.38 99 MET A CA 1
ATOM 770 C C . MET A 1 99 ? 0.360 4.639 1.232 1.00 90.38 99 MET A C 1
ATOM 772 O O . MET A 1 99 ? 0.977 3.620 0.940 1.00 90.38 99 MET A O 1
ATOM 776 N N . ALA A 1 100 ? 0.568 5.301 2.373 1.00 90.50 100 ALA A N 1
ATOM 777 C CA . ALA A 1 100 ? 1.486 4.816 3.399 1.00 90.50 100 ALA A CA 1
ATOM 778 C C . ALA A 1 100 ? 1.061 3.433 3.909 1.00 90.50 100 ALA A C 1
ATOM 780 O O . ALA A 1 100 ? 1.861 2.503 3.877 1.00 90.50 100 ALA A O 1
ATOM 781 N N . MET A 1 101 ? -0.220 3.259 4.252 1.00 92.56 101 MET A N 1
ATOM 782 C CA . MET A 1 101 ? -0.756 1.959 4.668 1.00 92.56 101 MET A CA 1
ATOM 783 C C . MET A 1 101 ? -0.574 0.869 3.614 1.00 92.56 101 MET A C 1
ATOM 785 O O . MET A 1 101 ? -0.135 -0.221 3.955 1.00 92.56 101 MET A O 1
ATOM 789 N N . LEU A 1 102 ? -0.877 1.137 2.342 1.00 93.56 102 LEU A N 1
ATOM 790 C CA . LEU A 1 102 ? -0.649 0.160 1.272 1.00 93.56 102 LEU A CA 1
ATOM 791 C C . LEU A 1 102 ? 0.833 -0.245 1.179 1.00 93.56 102 LEU A C 1
ATOM 793 O O . LEU A 1 102 ? 1.126 -1.415 0.941 1.00 93.56 102 LEU A O 1
ATOM 797 N N . GLY A 1 103 ? 1.755 0.693 1.422 1.00 91.25 103 GLY A N 1
ATOM 798 C CA . GLY A 1 103 ? 3.190 0.421 1.506 1.00 91.25 103 GLY A CA 1
ATOM 799 C C . GLY A 1 103 ? 3.559 -0.516 2.652 1.00 91.25 103 GLY A C 1
ATOM 800 O O . GLY A 1 103 ? 4.339 -1.444 2.446 1.00 91.25 103 GLY A O 1
ATOM 801 N N . GLU A 1 104 ? 2.955 -0.332 3.823 1.00 91.00 104 GLU A N 1
ATOM 802 C CA . GLU A 1 104 ? 3.161 -1.223 4.971 1.00 91.00 104 GLU A CA 1
ATOM 803 C C . GLU A 1 104 ? 2.550 -2.610 4.746 1.00 91.00 104 GLU A C 1
ATOM 805 O O . GLU A 1 104 ? 3.181 -3.629 5.026 1.00 91.00 104 GLU A O 1
ATOM 810 N N . LEU A 1 105 ? 1.357 -2.685 4.146 1.00 93.56 105 LEU A N 1
ATOM 811 C CA . LEU A 1 105 ? 0.716 -3.963 3.819 1.00 93.56 105 LEU A CA 1
ATOM 812 C C . LEU A 1 105 ? 1.546 -4.784 2.815 1.00 93.56 105 LEU A C 1
ATOM 814 O O . LEU A 1 105 ? 1.595 -6.010 2.929 1.00 93.56 105 LEU A O 1
ATOM 818 N N . CYS A 1 106 ? 2.286 -4.134 1.908 1.00 92.38 106 CYS A N 1
ATOM 819 C CA . CYS A 1 106 ? 3.269 -4.782 1.026 1.00 92.38 106 CYS A CA 1
ATOM 820 C C . CYS A 1 106 ? 4.465 -5.431 1.758 1.00 92.38 106 CYS A C 1
ATOM 822 O O . CYS A 1 106 ? 5.262 -6.130 1.120 1.00 92.38 106 CYS A O 1
ATOM 824 N N . GLY A 1 107 ? 4.601 -5.262 3.078 1.00 88.94 107 GLY A N 1
ATOM 825 C CA . GLY A 1 107 ? 5.631 -5.926 3.883 1.00 88.94 107 GLY A CA 1
ATOM 826 C C . GLY A 1 107 ? 5.537 -7.458 3.866 1.00 88.94 107 GLY A C 1
ATOM 827 O O . GLY A 1 107 ? 6.550 -8.145 3.987 1.00 88.94 107 GLY A O 1
ATOM 828 N N . CYS A 1 108 ? 4.350 -8.022 3.622 1.00 91.06 108 CYS A N 1
ATOM 829 C CA . CYS A 1 108 ? 4.132 -9.471 3.538 1.00 91.06 108 CYS A CA 1
ATOM 830 C C . CYS A 1 108 ? 3.797 -9.943 2.109 1.00 91.06 108 CYS A C 1
ATOM 832 O O . CYS A 1 108 ? 3.369 -9.158 1.262 1.00 91.06 108 CYS A O 1
ATOM 834 N N . ALA A 1 109 ? 3.999 -11.237 1.829 1.00 91.81 109 ALA A N 1
ATOM 835 C CA . ALA A 1 109 ? 3.764 -11.818 0.501 1.00 91.81 109 ALA A CA 1
ATOM 836 C C . ALA A 1 109 ? 2.299 -11.686 0.050 1.00 91.81 109 ALA A C 1
ATOM 838 O O . ALA A 1 109 ? 2.044 -11.248 -1.073 1.00 91.81 109 ALA A O 1
ATOM 839 N N . ASP A 1 110 ? 1.354 -11.970 0.948 1.00 92.88 110 ASP A N 1
ATOM 840 C CA . ASP A 1 110 ? -0.083 -11.852 0.676 1.00 92.88 110 ASP A CA 1
ATOM 841 C C . ASP A 1 110 ? -0.486 -10.406 0.384 1.00 92.88 110 ASP A C 1
ATOM 843 O O . ASP A 1 110 ? -1.294 -10.143 -0.505 1.00 92.88 110 ASP A O 1
ATOM 847 N N . GLY A 1 111 ? 0.119 -9.450 1.092 1.00 94.31 111 GLY A N 1
ATOM 848 C CA . GLY A 1 111 ? -0.116 -8.031 0.864 1.00 94.31 111 GLY A CA 1
ATOM 849 C C . GLY A 1 111 ? 0.383 -7.582 -0.503 1.00 94.31 111 GLY A C 1
ATOM 850 O O . GLY A 1 111 ? -0.362 -6.926 -1.230 1.00 94.31 111 GLY A O 1
ATOM 851 N N . ARG A 1 112 ? 1.586 -8.011 -0.913 1.00 92.81 112 ARG A N 1
ATOM 852 C CA . ARG A 1 112 ? 2.099 -7.756 -2.273 1.00 92.81 112 ARG A CA 1
ATOM 853 C C . ARG A 1 112 ? 1.186 -8.346 -3.340 1.00 92.81 112 ARG A C 1
ATOM 855 O O . ARG A 1 112 ? 0.840 -7.642 -4.283 1.00 92.81 112 ARG A O 1
ATOM 862 N N . SER A 1 113 ? 0.754 -9.594 -3.170 1.00 92.62 113 SER A N 1
ATOM 863 C CA . SER A 1 113 ? -0.179 -10.246 -4.097 1.00 92.62 113 SER A CA 1
ATOM 864 C C . SER A 1 113 ? -1.518 -9.499 -4.174 1.00 92.62 113 SER A C 1
ATOM 866 O O . SER A 1 113 ? -2.046 -9.243 -5.258 1.00 92.62 113 SER A O 1
ATOM 868 N N . ALA A 1 114 ? -2.057 -9.068 -3.030 1.00 93.50 114 ALA A N 1
ATOM 869 C CA . ALA A 1 114 ? -3.291 -8.295 -2.974 1.00 93.50 114 ALA A CA 1
ATOM 870 C C . ALA A 1 114 ? -3.161 -6.927 -3.661 1.00 93.50 114 ALA A C 1
ATOM 872 O O . ALA A 1 114 ? -4.067 -6.538 -4.393 1.00 93.50 114 ALA A O 1
ATOM 873 N N . VAL A 1 115 ? -2.045 -6.219 -3.469 1.00 92.44 115 VAL A N 1
ATOM 874 C CA . VAL A 1 115 ? -1.787 -4.927 -4.121 1.00 92.44 115 VAL A CA 1
ATOM 875 C C . VAL A 1 115 ? -1.568 -5.103 -5.622 1.00 92.44 115 VAL A C 1
ATOM 877 O O . VAL A 1 115 ? -2.073 -4.300 -6.406 1.00 92.44 115 VAL A O 1
ATOM 880 N N . LEU A 1 116 ? -0.888 -6.175 -6.041 1.00 90.81 116 LEU A N 1
ATOM 881 C CA . LEU A 1 116 ? -0.628 -6.466 -7.451 1.00 90.81 116 LEU A CA 1
ATOM 882 C C . LEU A 1 116 ? -1.926 -6.582 -8.267 1.00 90.81 116 LEU A C 1
ATOM 884 O O . LEU A 1 116 ? -1.990 -6.079 -9.386 1.00 90.81 116 LEU A O 1
ATOM 888 N N . ARG A 1 117 ? -2.996 -7.140 -7.681 1.00 89.94 117 ARG A N 1
ATOM 889 C CA . ARG A 1 117 ? -4.336 -7.204 -8.306 1.00 89.94 117 ARG A CA 1
ATOM 890 C C . ARG A 1 117 ? -4.942 -5.832 -8.633 1.00 89.94 117 ARG A C 1
ATOM 892 O O . ARG A 1 117 ? -5.869 -5.754 -9.432 1.00 89.94 117 ARG A O 1
ATOM 899 N N . HIS A 1 118 ? -4.421 -4.764 -8.036 1.00 88.50 118 HIS A N 1
ATOM 900 C CA . HIS A 1 118 ? -4.868 -3.384 -8.219 1.00 88.50 118 HIS A CA 1
ATOM 901 C C . HIS A 1 118 ? -3.771 -2.466 -8.790 1.00 88.50 118 HIS A C 1
ATOM 903 O O . HIS A 1 118 ? -3.927 -1.240 -8.802 1.00 88.50 118 HIS A O 1
ATOM 909 N N . ALA A 1 119 ? -2.660 -3.033 -9.269 1.00 83.56 119 ALA A N 1
ATOM 910 C CA . ALA A 1 119 ? -1.460 -2.273 -9.595 1.00 83.56 119 ALA A CA 1
ATOM 911 C C . ALA A 1 119 ? -1.667 -1.216 -10.689 1.00 83.56 119 ALA A C 1
ATOM 913 O O . ALA A 1 119 ? -1.134 -0.119 -10.553 1.00 83.56 119 ALA A O 1
ATOM 914 N N . ALA A 1 120 ? -2.483 -1.490 -11.713 1.00 79.38 120 ALA A N 1
ATOM 915 C CA . ALA A 1 120 ? -2.791 -0.543 -12.791 1.00 79.38 120 ALA A CA 1
ATOM 916 C C . ALA A 1 120 ? -3.326 0.799 -12.258 1.00 79.38 120 ALA A C 1
ATOM 918 O O . ALA A 1 120 ? -2.816 1.882 -12.559 1.00 79.38 120 ALA A O 1
ATOM 919 N N . GLY A 1 121 ? -4.372 0.716 -11.426 1.00 81.69 121 GLY A N 1
ATOM 920 C CA . GLY A 1 121 ? -5.041 1.878 -10.848 1.00 81.69 121 GLY A CA 1
ATOM 921 C C . GLY A 1 121 ? -4.135 2.619 -9.871 1.00 81.69 121 GLY A C 1
ATOM 922 O O . GLY A 1 121 ? -4.080 3.851 -9.883 1.00 81.69 121 GLY A O 1
ATOM 923 N N . LEU A 1 122 ? -3.362 1.869 -9.085 1.00 83.81 122 LEU A N 1
ATOM 924 C CA . LEU A 1 122 ? -2.387 2.429 -8.157 1.00 83.81 122 LEU A CA 1
ATOM 925 C C . LEU A 1 122 ? -1.247 3.147 -8.882 1.00 83.81 122 LEU A C 1
ATOM 927 O O . LEU A 1 122 ? -0.941 4.283 -8.529 1.00 83.81 122 LEU A O 1
ATOM 931 N N . ALA A 1 123 ? -0.675 2.558 -9.933 1.00 83.38 123 ALA A N 1
ATOM 932 C CA . ALA A 1 123 ? 0.371 3.178 -10.743 1.00 83.38 123 ALA A CA 1
ATOM 933 C C . ALA A 1 123 ? -0.114 4.499 -11.357 1.00 83.38 123 ALA A C 1
ATOM 935 O O . ALA A 1 123 ? 0.565 5.523 -11.249 1.00 83.38 123 ALA A O 1
ATOM 936 N N . LYS A 1 124 ? -1.335 4.519 -11.908 1.00 83.44 124 LYS A N 1
ATOM 937 C CA . LYS A 1 124 ? -1.954 5.747 -12.426 1.00 83.44 124 LYS A CA 1
ATOM 938 C C . LYS A 1 124 ? -2.125 6.806 -11.334 1.00 83.44 124 LYS A C 1
ATOM 940 O O . LYS A 1 124 ? -1.812 7.975 -11.561 1.00 83.44 124 LYS A O 1
ATOM 945 N N . LYS A 1 125 ? -2.584 6.413 -10.140 1.00 81.81 125 LYS A N 1
ATOM 946 C CA . LYS A 1 125 ? -2.716 7.332 -9.000 1.00 81.81 125 LYS A CA 1
ATOM 947 C C . LYS A 1 125 ? -1.350 7.898 -8.600 1.00 81.81 125 LYS A C 1
ATOM 949 O O . LYS A 1 125 ? -1.248 9.109 -8.427 1.00 81.81 125 LYS A O 1
ATOM 954 N N . MET A 1 126 ? -0.313 7.057 -8.525 1.00 81.88 126 MET A N 1
ATOM 955 C CA . MET A 1 126 ? 1.062 7.385 -8.110 1.00 81.88 126 MET A CA 1
ATOM 956 C C . MET A 1 126 ? 1.734 8.469 -8.956 1.00 81.88 126 MET A C 1
ATOM 958 O O . MET A 1 126 ? 2.451 9.316 -8.417 1.00 81.88 126 MET A O 1
ATOM 962 N N . VAL A 1 127 ? 1.454 8.513 -10.257 1.00 79.69 127 VAL A N 1
ATOM 963 C CA . VAL A 1 127 ? 1.994 9.552 -11.149 1.00 79.69 127 VAL A CA 1
ATOM 964 C C . VAL A 1 127 ? 1.477 10.948 -10.764 1.00 79.69 127 VAL A C 1
ATOM 966 O O . VAL A 1 127 ? 2.238 11.923 -10.796 1.00 79.69 127 VAL A O 1
ATOM 969 N N . GLY A 1 128 ? 0.233 11.040 -10.285 1.00 72.12 128 GLY A N 1
ATOM 970 C CA . GLY A 1 128 ? -0.407 12.287 -9.854 1.00 72.12 128 GLY A CA 1
ATOM 971 C C . GLY A 1 128 ? -0.093 12.737 -8.421 1.00 72.12 128 GLY A C 1
ATOM 972 O O . GLY A 1 128 ? -0.499 13.830 -8.028 1.00 72.12 128 GLY A O 1
ATOM 973 N N . ILE A 1 129 ? 0.618 11.939 -7.615 1.00 67.50 129 ILE A N 1
ATOM 974 C CA . ILE A 1 129 ? 0.805 12.248 -6.187 1.00 67.50 129 ILE A CA 1
ATOM 975 C C . ILE A 1 129 ? 1.946 13.257 -5.983 1.00 67.50 129 ILE A C 1
ATOM 977 O O . ILE A 1 129 ? 2.929 13.317 -6.733 1.00 67.50 129 ILE A O 1
ATOM 981 N N . SER A 1 130 ? 1.786 14.084 -4.948 1.00 65.50 130 SER A N 1
ATOM 982 C CA . SER A 1 130 ? 2.785 15.037 -4.454 1.00 65.50 130 SER A CA 1
ATOM 983 C C . SER A 1 130 ? 4.010 14.360 -3.838 1.00 65.50 130 SER A C 1
ATOM 985 O O . SER A 1 130 ? 3.906 13.227 -3.376 1.00 65.50 130 SER A O 1
ATOM 987 N N . SER A 1 131 ? 5.105 15.113 -3.683 1.00 65.00 131 SER A N 1
ATOM 988 C CA . SER A 1 131 ? 6.357 14.672 -3.040 1.00 65.00 131 SER A CA 1
ATOM 989 C C . SER A 1 131 ? 6.177 13.956 -1.692 1.00 65.00 131 SER A C 1
ATOM 991 O O . SER A 1 131 ? 6.879 12.992 -1.419 1.00 65.00 131 SER A O 1
ATOM 993 N N . ALA A 1 132 ? 5.207 14.374 -0.873 1.00 64.19 132 ALA A N 1
ATOM 994 C CA . ALA A 1 132 ? 4.971 13.824 0.466 1.00 64.19 132 ALA A CA 1
ATOM 995 C C . ALA A 1 132 ? 4.516 12.346 0.522 1.00 64.19 132 ALA A C 1
ATOM 997 O O . ALA A 1 132 ? 4.516 11.767 1.600 1.00 64.19 132 ALA A O 1
ATOM 998 N N . SER A 1 133 ? 4.146 11.717 -0.600 1.00 75.50 133 SER A N 1
ATOM 999 C CA . SER A 1 133 ? 3.884 10.260 -0.656 1.00 75.50 133 SER A CA 1
ATOM 1000 C C . SER A 1 133 ? 4.789 9.526 -1.626 1.00 75.50 133 SER A C 1
ATOM 1002 O O . SER A 1 133 ? 4.541 8.362 -1.935 1.00 75.50 133 SER A O 1
ATOM 1004 N N . THR A 1 134 ? 5.827 10.201 -2.121 1.00 80.50 134 THR A N 1
ATOM 1005 C CA . THR A 1 134 ? 6.770 9.605 -3.061 1.00 80.50 134 THR A CA 1
ATOM 1006 C C . THR A 1 134 ? 7.410 8.356 -2.473 1.00 80.50 134 THR A C 1
ATOM 1008 O O . THR A 1 134 ? 7.480 7.347 -3.160 1.00 80.50 134 THR A O 1
ATOM 1011 N N . GLU A 1 135 ? 7.826 8.390 -1.208 1.00 86.81 135 GLU A N 1
ATOM 1012 C CA . GLU A 1 135 ? 8.491 7.248 -0.581 1.00 86.81 135 GLU A CA 1
ATOM 1013 C C . GLU A 1 135 ? 7.590 6.009 -0.532 1.00 86.81 135 GLU A C 1
ATOM 1015 O O . GLU A 1 135 ? 7.970 4.960 -1.047 1.00 86.81 135 GLU A O 1
ATOM 1020 N N . SER A 1 136 ? 6.375 6.130 0.011 1.00 88.12 136 SER A N 1
ATOM 1021 C CA . SER A 1 136 ? 5.430 5.009 0.079 1.00 88.12 136 SER A CA 1
ATOM 1022 C C . SER A 1 136 ? 5.052 4.497 -1.311 1.00 88.12 136 SER A C 1
ATOM 1024 O O . SER A 1 136 ? 4.973 3.291 -1.519 1.00 88.12 136 SER A O 1
ATOM 1026 N N . ALA A 1 137 ? 4.866 5.396 -2.284 1.00 89.31 137 ALA A N 1
ATOM 1027 C CA . ALA A 1 137 ? 4.595 5.014 -3.667 1.00 89.31 137 ALA A CA 1
ATOM 1028 C C . ALA A 1 137 ? 5.754 4.206 -4.270 1.00 89.31 137 ALA A C 1
ATOM 1030 O O . ALA A 1 137 ? 5.524 3.133 -4.818 1.00 89.31 137 ALA A O 1
ATOM 1031 N N . VAL A 1 138 ? 6.996 4.678 -4.124 1.00 90.50 138 VAL A N 1
ATOM 1032 C CA . VAL A 1 138 ? 8.193 3.978 -4.615 1.00 90.50 138 VAL A CA 1
ATOM 1033 C C . VAL A 1 138 ? 8.358 2.627 -3.918 1.00 90.50 138 VAL A C 1
ATOM 1035 O O . VAL A 1 138 ? 8.607 1.641 -4.605 1.00 90.50 138 VAL A O 1
ATOM 1038 N N . ARG A 1 139 ? 8.136 2.549 -2.597 1.00 90.88 139 ARG A N 1
ATOM 1039 C CA . ARG A 1 139 ? 8.146 1.285 -1.839 1.00 90.88 139 ARG A CA 1
ATOM 1040 C C . ARG A 1 139 ? 7.129 0.287 -2.382 1.00 90.88 139 ARG A C 1
ATOM 1042 O O . ARG A 1 139 ? 7.469 -0.877 -2.560 1.00 90.88 139 ARG A O 1
ATOM 1049 N N . ILE A 1 140 ? 5.905 0.728 -2.679 1.00 92.12 140 ILE A N 1
ATOM 1050 C CA . ILE A 1 140 ? 4.885 -0.144 -3.276 1.00 92.12 140 ILE A CA 1
ATOM 1051 C C . ILE A 1 140 ? 5.327 -0.612 -4.661 1.00 92.12 140 ILE A C 1
ATOM 1053 O O . ILE A 1 140 ? 5.287 -1.812 -4.909 1.00 92.12 140 ILE A O 1
ATOM 1057 N N . LEU A 1 141 ? 5.746 0.306 -5.543 1.00 91.38 141 LEU A N 1
ATOM 1058 C CA . LEU A 1 141 ? 6.179 -0.022 -6.906 1.00 91.38 141 LEU A CA 1
ATOM 1059 C C . LEU A 1 141 ? 7.332 -1.028 -6.894 1.00 91.38 141 LEU A C 1
ATOM 1061 O O . LEU A 1 141 ? 7.278 -2.022 -7.606 1.00 91.38 141 LEU A O 1
ATOM 1065 N N . HIS A 1 142 ? 8.334 -0.808 -6.044 1.00 91.75 142 HIS A N 1
ATOM 1066 C CA . HIS A 1 142 ? 9.465 -1.717 -5.865 1.00 91.75 142 HIS A CA 1
ATOM 1067 C C . HIS A 1 142 ? 9.019 -3.084 -5.352 1.00 91.75 142 HIS A C 1
ATOM 1069 O O . HIS A 1 142 ? 9.324 -4.101 -5.973 1.00 91.75 142 HIS A O 1
ATOM 1075 N N . ALA A 1 143 ? 8.207 -3.112 -4.293 1.00 90.19 143 ALA A N 1
ATOM 1076 C CA . ALA A 1 143 ? 7.710 -4.352 -3.712 1.00 90.19 143 ALA A CA 1
ATOM 1077 C C . ALA A 1 143 ? 6.887 -5.177 -4.709 1.00 90.19 143 ALA A C 1
ATOM 1079 O O . ALA A 1 143 ? 7.048 -6.397 -4.768 1.00 90.19 143 ALA A O 1
ATOM 1080 N N . ILE A 1 144 ? 6.012 -4.536 -5.493 1.00 90.12 144 ILE A N 1
ATOM 1081 C CA . ILE A 1 144 ? 5.229 -5.257 -6.494 1.00 90.12 144 ILE A CA 1
ATOM 1082 C C . ILE A 1 144 ? 6.094 -5.671 -7.671 1.00 90.12 144 ILE A C 1
ATOM 1084 O O . ILE A 1 144 ? 5.932 -6.801 -8.085 1.00 90.12 144 ILE A O 1
ATOM 1088 N N . SER A 1 145 ? 7.041 -4.856 -8.148 1.00 88.88 145 SER A N 1
ATOM 1089 C CA . SER A 1 145 ? 7.954 -5.197 -9.252 1.00 88.88 145 SER A CA 1
ATOM 1090 C C . SER A 1 145 ? 8.773 -6.468 -9.013 1.00 88.88 145 SER A C 1
ATOM 1092 O O . SER A 1 145 ? 9.055 -7.196 -9.964 1.00 88.88 145 SER A O 1
ATOM 1094 N N . LEU A 1 146 ? 9.114 -6.757 -7.755 1.00 86.81 146 LEU A N 1
ATOM 1095 C CA . LEU A 1 146 ? 9.840 -7.965 -7.346 1.00 86.81 146 LEU A CA 1
ATOM 1096 C C . LEU A 1 146 ? 8.957 -9.223 -7.250 1.00 86.81 146 LEU A C 1
ATOM 1098 O O . LEU A 1 146 ? 9.472 -10.323 -7.042 1.00 86.81 146 LEU A O 1
ATOM 1102 N N . HIS A 1 147 ? 7.633 -9.094 -7.348 1.00 84.25 147 HIS A N 1
ATOM 1103 C CA . HIS A 1 147 ? 6.720 -10.230 -7.236 1.00 84.25 147 HIS A CA 1
ATOM 1104 C C . HIS A 1 147 ? 6.673 -11.053 -8.541 1.00 84.25 147 HIS A C 1
ATOM 1106 O O . HIS A 1 147 ? 6.784 -10.494 -9.633 1.00 84.25 147 HIS A O 1
ATOM 1112 N N . PRO A 1 148 ? 6.460 -12.379 -8.484 1.00 79.88 148 PRO A N 1
ATOM 1113 C CA . PRO A 1 148 ? 6.176 -13.158 -9.686 1.00 79.88 148 PRO A CA 1
ATOM 1114 C C . PRO A 1 148 ? 4.908 -12.659 -10.403 1.00 79.88 148 PRO A C 1
ATOM 1116 O O . PRO A 1 148 ? 3.931 -12.284 -9.761 1.00 79.88 148 PRO A O 1
ATOM 1119 N N . GLY A 1 149 ? 4.896 -12.679 -11.740 1.00 79.94 149 GLY A N 1
ATOM 1120 C CA . GLY A 1 149 ? 3.710 -12.307 -12.531 1.00 79.94 149 GLY A CA 1
ATOM 1121 C C . GLY A 1 149 ? 3.529 -10.803 -12.783 1.00 79.94 149 GLY A C 1
ATOM 1122 O O . GLY A 1 149 ? 2.430 -10.357 -13.103 1.00 79.94 149 GLY A O 1
ATOM 1123 N N . THR A 1 150 ? 4.591 -10.008 -12.673 1.00 84.94 150 THR A N 1
ATOM 1124 C CA . THR A 1 150 ? 4.535 -8.541 -12.798 1.00 84.94 150 THR A CA 1
ATOM 1125 C C . THR A 1 150 ? 4.609 -8.002 -14.215 1.00 84.94 150 THR A C 1
ATOM 1127 O O . THR A 1 150 ? 4.402 -6.808 -14.390 1.00 84.94 150 THR A O 1
ATOM 1130 N N . ALA A 1 151 ? 4.856 -8.833 -15.232 1.00 86.44 151 ALA A N 1
ATOM 1131 C CA . ALA A 1 151 ? 5.087 -8.381 -16.611 1.00 86.44 151 ALA A CA 1
ATOM 1132 C C . ALA A 1 151 ? 4.027 -7.378 -17.108 1.00 86.44 151 ALA A C 1
ATOM 1134 O O . ALA A 1 151 ? 4.367 -6.271 -17.519 1.00 86.44 151 ALA A O 1
ATOM 1135 N N . ARG A 1 152 ? 2.741 -7.716 -16.945 1.00 85.38 152 ARG A N 1
ATOM 1136 C CA . ARG A 1 152 ? 1.624 -6.829 -17.303 1.00 85.38 152 ARG A CA 1
ATOM 1137 C C . ARG A 1 152 ? 1.639 -5.514 -16.521 1.00 85.38 152 ARG A C 1
ATOM 1139 O O . ARG A 1 152 ? 1.365 -4.457 -17.074 1.00 85.38 152 ARG A O 1
ATOM 1146 N N . VAL A 1 153 ? 1.983 -5.567 -15.239 1.00 86.06 153 VAL A N 1
ATOM 1147 C CA . VAL A 1 153 ? 2.068 -4.373 -14.393 1.00 86.06 153 VAL A CA 1
ATOM 1148 C C . VAL A 1 153 ? 3.226 -3.477 -14.828 1.00 86.06 153 VAL A C 1
ATOM 1150 O O . VAL A 1 153 ? 3.064 -2.264 -14.870 1.00 86.06 153 VAL A O 1
ATOM 1153 N N . ILE A 1 154 ? 4.373 -4.047 -15.204 1.00 89.25 154 ILE A N 1
ATOM 1154 C CA . ILE A 1 154 ? 5.523 -3.294 -15.725 1.00 89.25 154 ILE A CA 1
ATOM 1155 C C . ILE A 1 154 ? 5.172 -2.577 -17.035 1.00 89.25 154 ILE A C 1
ATOM 1157 O O . ILE A 1 154 ? 5.582 -1.428 -17.227 1.00 89.25 154 ILE A O 1
ATOM 1161 N N . GLU A 1 155 ? 4.392 -3.217 -17.908 1.00 87.12 155 GLU A N 1
ATOM 1162 C CA . GLU A 1 155 ? 3.845 -2.588 -19.116 1.00 87.12 155 GLU A CA 1
ATOM 1163 C C . GLU A 1 155 ? 2.854 -1.470 -18.773 1.00 87.12 155 GLU A C 1
ATOM 1165 O O . GLU A 1 155 ? 2.961 -0.366 -19.299 1.00 87.12 155 GLU A O 1
ATOM 1170 N N . GLU A 1 156 ? 1.924 -1.690 -17.846 1.00 86.62 156 GLU A N 1
ATOM 1171 C CA . GLU A 1 156 ? 0.974 -0.654 -17.422 1.00 86.62 156 GLU A CA 1
ATOM 1172 C C . GLU A 1 156 ? 1.686 0.549 -16.777 1.00 86.62 156 GLU A C 1
ATOM 1174 O O . GLU A 1 156 ? 1.361 1.696 -17.085 1.00 86.62 156 GLU A O 1
ATOM 1179 N N . MET A 1 157 ? 2.712 0.316 -15.950 1.00 90.06 157 MET A N 1
ATOM 1180 C CA . MET A 1 157 ? 3.567 1.367 -15.381 1.00 90.06 157 MET A CA 1
ATOM 1181 C C . MET A 1 157 ? 4.238 2.214 -16.471 1.00 90.06 157 MET A C 1
ATOM 1183 O O . MET A 1 157 ? 4.336 3.439 -16.334 1.00 90.06 157 MET A O 1
ATOM 1187 N N . LEU A 1 158 ? 4.677 1.575 -17.560 1.00 87.88 158 LEU A N 1
ATOM 1188 C CA . LEU A 1 158 ? 5.222 2.256 -18.732 1.00 87.88 158 LEU A CA 1
ATOM 1189 C C . LEU A 1 158 ? 4.169 3.168 -19.375 1.00 87.88 158 LEU A C 1
ATOM 1191 O O . LEU A 1 158 ? 4.447 4.343 -19.616 1.00 87.88 158 LEU A O 1
ATOM 1195 N N . GLN A 1 159 ? 2.960 2.644 -19.599 1.00 87.00 159 GLN A N 1
ATOM 1196 C CA . GLN A 1 159 ? 1.864 3.350 -20.273 1.00 87.00 159 GLN A CA 1
ATOM 1197 C C . GLN A 1 159 ? 1.284 4.513 -19.464 1.00 87.00 159 GLN A C 1
ATOM 1199 O O . GLN A 1 159 ? 0.758 5.457 -20.042 1.00 87.00 159 GLN A O 1
ATOM 1204 N N . VAL A 1 160 ? 1.366 4.481 -18.133 1.00 87.25 160 VAL A N 1
ATOM 1205 C CA . VAL A 1 160 ? 0.866 5.588 -17.295 1.00 87.25 160 VAL A CA 1
ATOM 1206 C C . VAL A 1 160 ? 1.943 6.623 -16.956 1.00 87.25 160 VAL A C 1
ATOM 1208 O O . VAL A 1 160 ? 1.640 7.614 -16.297 1.00 87.25 160 VAL A O 1
ATOM 1211 N N . GLY A 1 161 ? 3.188 6.428 -17.408 1.00 87.88 161 GLY A N 1
ATOM 1212 C CA . GLY A 1 161 ? 4.276 7.396 -17.234 1.00 87.88 161 GLY A CA 1
ATOM 1213 C C . GLY A 1 161 ? 5.021 7.307 -15.896 1.00 87.88 161 GLY A C 1
ATOM 1214 O O . GLY A 1 161 ? 5.645 8.287 -15.479 1.00 87.88 161 GLY A O 1
ATOM 1215 N N . VAL A 1 162 ? 5.005 6.147 -15.221 1.00 89.94 162 VAL A N 1
ATOM 1216 C CA . VAL A 1 162 ? 5.762 5.931 -13.967 1.00 89.94 162 VAL A CA 1
ATOM 1217 C C . VAL A 1 162 ? 7.251 6.199 -14.174 1.00 89.94 162 VAL A C 1
ATOM 1219 O O . VAL A 1 162 ? 7.868 6.874 -13.356 1.00 89.94 162 VAL A O 1
ATOM 1222 N N . VAL A 1 163 ? 7.817 5.739 -15.292 1.00 89.75 163 VAL A N 1
ATOM 1223 C CA . VAL A 1 163 ? 9.245 5.902 -15.621 1.00 89.75 163 VAL A CA 1
ATOM 1224 C C . VAL A 1 163 ? 9.665 7.372 -15.565 1.00 89.75 163 VAL A C 1
ATOM 1226 O O . VAL A 1 163 ? 10.601 7.737 -14.856 1.00 89.75 163 VAL A O 1
ATOM 1229 N N . SER A 1 164 ? 8.923 8.243 -16.247 1.00 87.94 164 SER A N 1
ATOM 1230 C CA . SER A 1 164 ? 9.207 9.679 -16.286 1.00 87.94 164 SER A CA 1
ATOM 1231 C C . SER A 1 164 ? 9.037 10.331 -14.922 1.00 87.94 164 SER A C 1
ATOM 1233 O O . SER A 1 164 ? 9.832 11.195 -14.552 1.00 87.94 164 SER A O 1
ATOM 1235 N N . LYS A 1 165 ? 8.039 9.889 -14.146 1.00 88.62 165 LYS A N 1
ATOM 1236 C CA . LYS A 1 165 ? 7.844 10.342 -12.767 1.00 88.62 165 LYS A CA 1
ATOM 1237 C C . LYS A 1 165 ? 9.042 9.980 -11.886 1.00 88.62 165 LYS A C 1
ATOM 1239 O O . LYS A 1 165 ? 9.501 10.844 -11.145 1.00 88.62 165 LYS A O 1
ATOM 1244 N N . LEU A 1 166 ? 9.567 8.756 -11.981 1.00 89.19 166 LEU A N 1
ATOM 1245 C CA . LEU A 1 166 ? 10.755 8.318 -11.236 1.00 89.19 166 LEU A CA 1
ATOM 1246 C C . LEU A 1 166 ? 11.990 9.143 -11.620 1.00 89.19 166 LEU A C 1
ATOM 1248 O O . LEU A 1 166 ? 12.660 9.678 -10.740 1.00 89.19 166 LEU A O 1
ATOM 1252 N N . CYS A 1 167 ? 12.252 9.327 -12.919 1.00 88.44 167 CYS A N 1
ATOM 1253 C CA . CYS A 1 167 ? 13.357 10.166 -13.393 1.00 88.44 167 CYS A CA 1
ATOM 1254 C C . CYS A 1 167 ? 13.237 11.610 -12.884 1.00 88.44 167 CYS A C 1
ATOM 1256 O O . CYS A 1 167 ? 14.204 12.166 -12.373 1.00 88.44 167 CYS A O 1
ATOM 1258 N N . PHE A 1 168 ? 12.045 12.205 -12.947 1.00 86.12 168 PHE A N 1
ATOM 1259 C CA . PHE A 1 168 ? 11.810 13.549 -12.418 1.00 86.12 168 PHE A CA 1
ATOM 1260 C C . PHE A 1 168 ? 12.060 13.633 -10.904 1.00 86.12 168 PHE A C 1
ATOM 1262 O O . PHE A 1 168 ? 12.644 14.598 -10.416 1.00 86.12 168 PHE A O 1
ATOM 1269 N N . LEU A 1 169 ? 11.651 12.616 -10.141 1.00 86.06 169 LEU A N 1
ATOM 1270 C CA . LEU A 1 169 ? 11.887 12.560 -8.697 1.00 86.06 169 LEU A CA 1
ATOM 1271 C C . LEU A 1 169 ? 13.373 12.417 -8.342 1.00 86.06 169 LEU A C 1
ATOM 1273 O O . LEU A 1 169 ? 13.789 12.965 -7.323 1.00 86.06 169 LEU A O 1
ATOM 1277 N N . LEU A 1 170 ? 14.179 11.759 -9.182 1.00 87.31 170 LEU A N 1
ATOM 1278 C CA . LEU A 1 170 ? 15.634 11.671 -9.000 1.00 87.31 170 LEU A CA 1
ATOM 1279 C C . LEU A 1 170 ? 16.335 13.037 -9.080 1.00 87.31 170 LEU A C 1
ATOM 1281 O O . LEU A 1 170 ? 17.368 13.212 -8.437 1.00 87.31 170 LEU A O 1
ATOM 1285 N N . GLN A 1 171 ? 15.775 14.007 -9.815 1.00 83.81 171 GLN A N 1
ATOM 1286 C CA . GLN A 1 171 ? 16.311 15.377 -9.874 1.00 83.81 171 GLN A CA 1
ATOM 1287 C C . GLN A 1 171 ? 16.048 16.183 -8.599 1.00 83.81 171 GLN A C 1
ATOM 1289 O O . GLN A 1 171 ? 16.654 17.233 -8.402 1.00 83.81 171 GLN A O 1
ATOM 1294 N N . ARG A 1 172 ? 15.119 15.737 -7.748 1.00 81.06 172 ARG A N 1
ATOM 1295 C CA . ARG A 1 172 ? 14.723 16.458 -6.535 1.00 81.06 172 ARG A CA 1
ATOM 1296 C C . ARG A 1 172 ? 15.428 15.883 -5.312 1.00 81.06 172 ARG A C 1
ATOM 1298 O O . ARG A 1 172 ? 15.873 14.729 -5.294 1.00 81.06 172 ARG A O 1
ATOM 1305 N N . GLU A 1 173 ? 15.494 16.687 -4.259 1.00 74.00 173 GLU A N 1
ATOM 1306 C CA . GLU A 1 173 ? 15.889 16.198 -2.943 1.00 74.00 173 GLU A CA 1
ATOM 1307 C C . GLU A 1 173 ? 14.888 15.137 -2.472 1.00 74.00 173 GLU A C 1
ATOM 1309 O O . GLU A 1 173 ? 13.678 15.359 -2.399 1.00 74.00 173 GLU A O 1
ATOM 1314 N N . CYS A 1 174 ? 15.411 13.943 -2.222 1.00 81.00 174 CYS A N 1
ATOM 1315 C CA . CYS A 1 174 ? 14.695 12.797 -1.688 1.00 81.00 174 CYS A CA 1
ATOM 1316 C C . CYS A 1 174 ? 15.655 12.005 -0.800 1.00 81.00 174 CYS A C 1
ATOM 1318 O O . CYS A 1 174 ? 16.873 12.164 -0.890 1.00 81.00 174 CYS A O 1
ATOM 1320 N N . TRP A 1 175 ? 15.100 11.158 0.061 1.00 82.31 175 TRP A N 1
ATOM 1321 C CA . TRP A 1 175 ? 15.883 10.331 0.970 1.00 82.31 175 TRP A CA 1
ATOM 1322 C C . TRP A 1 175 ? 16.774 9.378 0.171 1.00 82.31 175 TRP A C 1
ATOM 1324 O O . TRP A 1 175 ? 16.343 8.824 -0.844 1.00 82.31 175 TRP A O 1
ATOM 1334 N N . ASN A 1 176 ? 18.010 9.166 0.634 1.00 85.88 176 ASN A N 1
ATOM 1335 C CA . ASN A 1 176 ? 18.985 8.334 -0.079 1.00 85.88 176 ASN A CA 1
ATOM 1336 C C . ASN A 1 176 ? 18.461 6.909 -0.325 1.00 85.88 176 ASN A C 1
ATOM 1338 O O . ASN A 1 176 ? 18.635 6.377 -1.417 1.00 85.88 176 ASN A O 1
ATOM 1342 N N . SER A 1 177 ? 17.745 6.325 0.641 1.00 87.94 177 SER A N 1
ATOM 1343 C CA . SER A 1 177 ? 17.109 5.007 0.504 1.00 87.94 177 SER A CA 1
ATOM 1344 C C . SER A 1 177 ? 16.074 4.974 -0.626 1.00 87.94 177 SER A C 1
ATOM 1346 O O . SER A 1 177 ? 16.120 4.098 -1.488 1.00 87.94 177 SER A O 1
ATOM 1348 N N . THR A 1 178 ? 15.173 5.959 -0.678 1.00 89.25 178 THR A N 1
ATOM 1349 C CA . THR A 1 178 ? 14.180 6.083 -1.754 1.00 89.25 178 THR A CA 1
ATOM 1350 C C . THR A 1 178 ? 14.857 6.295 -3.104 1.00 89.25 178 THR A C 1
ATOM 1352 O O . THR A 1 178 ? 14.439 5.712 -4.101 1.00 89.25 178 THR A O 1
ATOM 1355 N N . ARG A 1 179 ? 15.919 7.106 -3.151 1.00 90.00 179 ARG A N 1
ATOM 1356 C CA . ARG A 1 179 ? 16.689 7.367 -4.371 1.00 90.00 179 ARG A CA 1
ATOM 1357 C C . ARG A 1 179 ? 17.302 6.091 -4.939 1.00 90.00 179 ARG A C 1
ATOM 1359 O O . ARG A 1 179 ? 17.179 5.855 -6.139 1.00 90.00 179 ARG A O 1
ATOM 1366 N N . GLU A 1 180 ? 17.927 5.272 -4.101 1.00 91.75 180 GLU A N 1
ATOM 1367 C CA . GLU A 1 180 ? 18.504 4.001 -4.546 1.00 91.75 180 GLU A CA 1
ATOM 1368 C C . GLU A 1 180 ? 17.430 3.010 -5.001 1.00 91.75 180 GLU A C 1
ATOM 1370 O O . GLU A 1 180 ? 17.574 2.421 -6.070 1.00 91.75 180 GLU A O 1
ATOM 1375 N N . MET A 1 181 ? 16.297 2.933 -4.298 1.00 91.81 181 MET A N 1
ATOM 1376 C CA . MET A 1 181 ? 15.157 2.105 -4.708 1.00 91.81 181 MET A CA 1
ATOM 1377 C C . MET A 1 181 ? 14.591 2.516 -6.079 1.00 91.81 181 MET A C 1
ATOM 1379 O O . MET A 1 181 ? 14.268 1.665 -6.908 1.00 91.81 181 MET A O 1
ATOM 1383 N N . MET A 1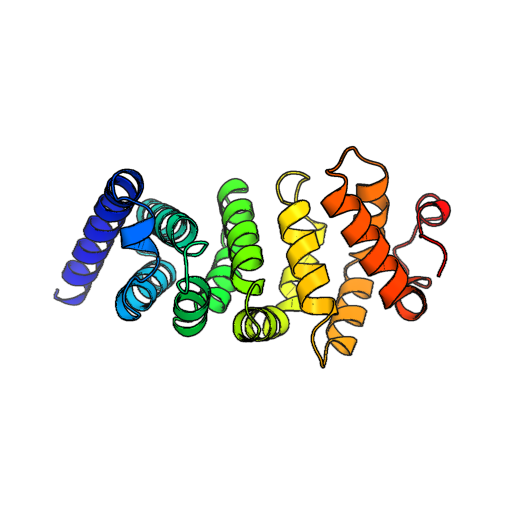 182 ? 14.515 3.823 -6.362 1.00 92.31 182 MET A N 1
ATOM 1384 C CA . MET A 1 182 ? 14.113 4.326 -7.683 1.00 92.31 182 MET A CA 1
ATOM 1385 C C . MET A 1 182 ? 15.114 3.932 -8.774 1.00 92.31 182 MET A C 1
ATOM 1387 O O . MET A 1 182 ? 14.705 3.521 -9.860 1.00 92.31 182 MET A O 1
ATOM 1391 N N . LYS A 1 183 ? 16.422 4.039 -8.508 1.00 91.62 183 LYS A N 1
ATOM 1392 C CA . LYS A 1 183 ? 17.451 3.619 -9.471 1.00 91.62 183 LYS A CA 1
ATOM 1393 C C . LYS A 1 183 ? 17.401 2.115 -9.721 1.00 91.62 183 LYS A C 1
ATOM 1395 O O . LYS A 1 183 ? 17.520 1.695 -10.866 1.00 91.62 183 LYS A O 1
ATOM 1400 N N . GLU A 1 184 ? 17.217 1.314 -8.677 1.00 92.81 184 GLU A N 1
ATOM 1401 C CA . GLU A 1 184 ? 17.075 -0.138 -8.784 1.00 92.81 184 GLU A CA 1
ATOM 1402 C C . GLU A 1 184 ? 15.873 -0.515 -9.656 1.00 92.81 184 GLU A C 1
ATOM 1404 O O . GLU A 1 184 ? 16.041 -1.258 -10.619 1.00 92.81 184 GLU A O 1
ATOM 1409 N N . LEU A 1 185 ? 14.697 0.077 -9.408 1.00 91.88 185 LEU A N 1
ATOM 1410 C CA . LEU A 1 185 ? 13.505 -0.090 -10.250 1.00 91.88 185 LEU A CA 1
ATOM 1411 C C . LEU A 1 185 ? 13.793 0.185 -11.733 1.00 91.88 185 LEU A C 1
ATOM 1413 O O . LEU A 1 185 ? 13.445 -0.620 -12.599 1.00 91.88 185 LEU A O 1
ATOM 1417 N N . LEU A 1 186 ? 14.445 1.313 -12.029 1.00 91.81 186 LEU A N 1
ATOM 1418 C CA . LEU A 1 186 ? 14.783 1.701 -13.399 1.00 91.81 186 LEU A CA 1
ATOM 1419 C C . LEU A 1 186 ? 15.763 0.717 -14.060 1.00 91.81 186 LEU A C 1
ATOM 1421 O O . LEU A 1 186 ? 15.611 0.434 -15.251 1.00 91.81 186 LEU A O 1
ATOM 1425 N N . ARG A 1 187 ? 16.737 0.184 -13.310 1.00 91.50 187 ARG A N 1
ATOM 1426 C CA . ARG A 1 187 ? 17.697 -0.823 -13.799 1.00 91.50 187 ARG A CA 1
ATOM 1427 C C . ARG A 1 187 ? 17.027 -2.169 -14.057 1.00 91.50 187 ARG A C 1
ATOM 1429 O O . ARG A 1 187 ? 17.152 -2.701 -15.158 1.00 91.50 187 ARG A O 1
ATOM 1436 N N . MET A 1 188 ? 16.255 -2.678 -13.093 1.00 90.44 188 MET A N 1
ATOM 1437 C CA . MET A 1 188 ? 15.560 -3.971 -13.190 1.00 90.44 188 MET A CA 1
ATOM 1438 C C . MET A 1 188 ? 14.688 -4.071 -14.445 1.00 90.44 188 MET A C 1
ATOM 1440 O O . MET A 1 188 ? 14.632 -5.117 -15.090 1.00 90.44 188 MET A O 1
ATOM 1444 N N . HIS A 1 189 ? 14.040 -2.969 -14.824 1.00 89.94 189 HIS A N 1
ATOM 1445 C CA . HIS A 1 189 ? 13.134 -2.924 -15.970 1.00 89.94 189 HIS A CA 1
ATOM 1446 C C . HIS A 1 189 ? 13.699 -2.149 -17.169 1.00 89.94 189 HIS A C 1
ATOM 1448 O O . HIS A 1 189 ? 12.945 -1.798 -18.077 1.00 89.94 189 HIS A O 1
ATOM 1454 N N . TYR A 1 190 ? 15.022 -1.936 -17.230 1.00 87.00 190 TYR A N 1
ATOM 1455 C CA . TYR A 1 190 ? 15.694 -1.142 -18.269 1.00 87.00 190 TYR A CA 1
ATOM 1456 C C . TYR A 1 190 ? 15.239 -1.500 -19.690 1.00 87.00 190 TYR A C 1
ATOM 1458 O O . TYR A 1 190 ? 14.875 -0.623 -20.473 1.00 87.00 190 TYR A O 1
ATOM 1466 N N . LYS A 1 191 ? 15.209 -2.797 -20.029 1.00 86.31 191 LYS A N 1
ATOM 1467 C CA . LYS A 1 191 ? 14.836 -3.263 -21.377 1.00 86.31 191 LYS A CA 1
ATOM 1468 C C . LYS A 1 191 ? 13.416 -2.853 -21.769 1.00 86.31 191 LYS A C 1
ATOM 1470 O O . LYS A 1 191 ? 13.212 -2.444 -22.908 1.00 86.31 191 LYS A O 1
ATOM 1475 N N . ALA A 1 192 ? 12.471 -2.947 -20.834 1.00 86.25 192 ALA A N 1
ATOM 1476 C CA . ALA A 1 192 ? 11.070 -2.607 -21.061 1.00 86.25 192 ALA A CA 1
ATOM 1477 C C . ALA A 1 192 ? 10.832 -1.088 -21.046 1.00 86.25 192 ALA A C 1
ATOM 1479 O O . ALA A 1 192 ? 9.969 -0.585 -21.758 1.00 86.25 192 ALA A O 1
ATOM 1480 N N . TRP A 1 193 ? 11.590 -0.346 -20.237 1.00 89.56 193 TRP A N 1
ATOM 1481 C CA . TRP A 1 193 ? 11.298 1.056 -19.935 1.00 89.56 193 TRP A CA 1
ATOM 1482 C C . TRP A 1 193 ? 12.127 2.077 -20.717 1.00 89.56 193 TRP A C 1
ATOM 1484 O O . TRP A 1 193 ? 11.691 3.222 -20.860 1.00 89.56 193 TRP A O 1
ATOM 1494 N N . ARG A 1 194 ? 13.277 1.695 -21.291 1.00 82.56 194 ARG A N 1
ATOM 1495 C CA . ARG A 1 194 ? 14.133 2.610 -22.077 1.00 82.56 194 ARG A CA 1
ATOM 1496 C C . ARG A 1 194 ? 13.434 3.225 -23.295 1.00 82.56 194 ARG A C 1
ATOM 1498 O O . ARG A 1 194 ? 13.825 4.294 -23.753 1.00 82.56 194 ARG A O 1
ATOM 1505 N N . SER A 1 195 ? 12.418 2.546 -23.825 1.00 80.88 195 SER A N 1
ATOM 1506 C CA . SER A 1 195 ? 11.602 2.981 -24.964 1.00 80.88 195 SER A CA 1
ATOM 1507 C C . SER A 1 195 ? 10.303 3.669 -24.537 1.00 80.88 195 SER A C 1
ATOM 1509 O O . SER A 1 195 ? 9.382 3.778 -25.343 1.00 80.88 195 SER A O 1
ATOM 1511 N N . SER A 1 196 ? 10.202 4.111 -23.278 1.00 81.38 196 SER A N 1
ATOM 1512 C CA . SER A 1 196 ? 9.013 4.797 -22.774 1.00 81.38 196 SER A CA 1
ATOM 1513 C C . SER A 1 196 ? 8.652 6.005 -23.646 1.00 81.38 196 SER A C 1
ATOM 1515 O O . SER A 1 196 ? 9.496 6.892 -23.817 1.00 81.38 196 SER A O 1
ATOM 1517 N N . PRO A 1 197 ? 7.400 6.105 -24.137 1.00 80.31 197 PRO A N 1
ATOM 1518 C CA . PRO A 1 197 ? 6.958 7.257 -24.923 1.00 80.31 197 PRO A CA 1
ATOM 1519 C C . PRO A 1 197 ? 6.924 8.546 -24.088 1.00 80.31 197 PRO A C 1
ATOM 1521 O O . PRO A 1 197 ? 6.966 9.643 -24.635 1.00 80.31 197 PRO A O 1
ATOM 1524 N N . TYR A 1 198 ? 6.900 8.425 -22.757 1.00 81.19 198 TYR A N 1
ATOM 1525 C CA . TYR A 1 198 ? 6.885 9.556 -21.832 1.00 81.19 198 TYR A CA 1
ATOM 1526 C C . TYR A 1 198 ? 8.290 10.057 -21.459 1.00 81.19 198 TYR A C 1
ATOM 1528 O O . TYR A 1 198 ? 8.405 11.048 -20.729 1.00 81.19 198 TYR A O 1
ATOM 1536 N N . LEU A 1 199 ? 9.368 9.385 -21.885 1.00 79.62 199 LEU A N 1
ATOM 1537 C CA . LEU A 1 199 ? 10.737 9.749 -21.510 1.00 79.62 199 LEU A CA 1
ATOM 1538 C C . LEU A 1 199 ? 11.258 10.890 -22.395 1.00 79.62 199 LEU A C 1
ATOM 1540 O O . LEU A 1 199 ? 11.770 10.680 -23.498 1.00 79.62 199 LEU A O 1
ATOM 1544 N N . THR A 1 200 ? 11.140 12.118 -21.893 1.00 79.94 200 THR A N 1
ATOM 1545 C CA . THR A 1 200 ? 11.597 13.318 -22.603 1.00 79.94 200 THR A CA 1
ATOM 1546 C C . THR A 1 200 ? 13.129 13.350 -22.732 1.00 79.94 200 THR A C 1
ATOM 1548 O O . THR 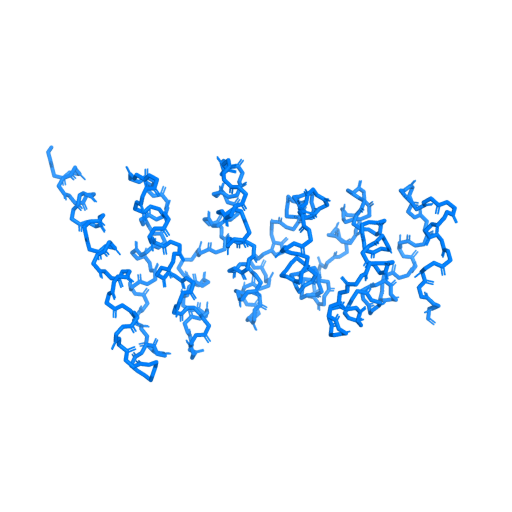A 1 200 ? 13.833 12.759 -21.906 1.00 79.94 200 THR A O 1
ATOM 1551 N N . PRO A 1 201 ? 13.691 14.071 -23.725 1.00 79.06 201 PRO A N 1
ATOM 1552 C CA . PRO A 1 201 ? 15.143 14.192 -23.895 1.00 79.06 201 PRO A CA 1
ATOM 1553 C C . PRO A 1 201 ? 15.884 14.677 -22.642 1.00 79.06 201 PRO A C 1
ATOM 1555 O O . PRO A 1 201 ? 17.016 14.273 -22.416 1.00 79.06 201 PRO A O 1
ATOM 1558 N N . GLN A 1 202 ? 15.232 15.488 -21.806 1.00 77.44 202 GLN A N 1
ATOM 1559 C CA . GLN A 1 202 ? 15.787 16.007 -20.552 1.00 77.44 202 GLN A CA 1
ATOM 1560 C C . 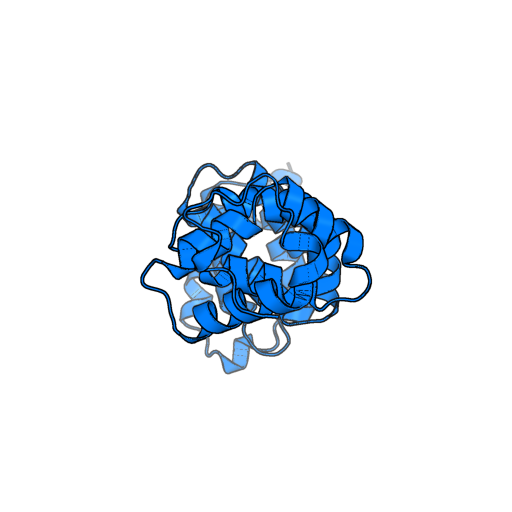GLN A 1 202 ? 15.841 14.957 -19.432 1.00 77.44 202 GLN A C 1
ATOM 1562 O O . GLN A 1 202 ? 16.655 15.072 -18.520 1.00 77.44 202 GLN A O 1
ATOM 1567 N N . LEU A 1 203 ? 14.983 13.933 -19.489 1.00 77.44 203 LEU A N 1
ATOM 1568 C CA . LEU A 1 203 ? 14.927 12.860 -18.495 1.00 77.44 203 LEU A CA 1
ATOM 1569 C C . LEU A 1 203 ? 15.806 11.661 -18.876 1.00 77.44 203 LEU A C 1
ATOM 1571 O O . LEU A 1 203 ? 16.236 10.927 -17.989 1.00 77.44 203 LEU A O 1
ATOM 1575 N N . LYS A 1 204 ? 16.118 11.479 -20.168 1.00 78.12 204 LYS A N 1
ATOM 1576 C CA . LYS A 1 204 ? 16.996 10.398 -20.659 1.00 78.12 204 LYS A CA 1
ATOM 1577 C C . LYS A 1 204 ? 18.357 10.318 -19.941 1.00 78.12 204 LYS A C 1
ATOM 1579 O O . LYS A 1 204 ? 18.734 9.203 -19.589 1.00 78.12 204 LYS A O 1
ATOM 1584 N N . PRO A 1 205 ? 19.075 11.426 -19.658 1.00 81.38 205 PRO A N 1
ATOM 1585 C CA . PRO A 1 205 ? 20.373 11.372 -18.975 1.00 81.38 205 PRO A CA 1
ATOM 1586 C C . PRO A 1 205 ? 20.302 10.891 -17.520 1.00 81.38 205 PRO A C 1
ATOM 1588 O O . PRO A 1 205 ? 21.316 10.504 -16.953 1.00 81.38 205 PRO A O 1
ATOM 1591 N N . LEU A 1 206 ? 19.119 10.930 -16.900 1.00 76.75 206 LEU A N 1
ATOM 1592 C CA . LEU A 1 206 ? 18.909 10.507 -15.510 1.00 76.75 206 LEU A CA 1
ATOM 1593 C C . LEU A 1 206 ? 18.661 9.008 -15.387 1.00 76.75 206 LEU A C 1
ATOM 1595 O O . LEU A 1 206 ? 18.590 8.482 -14.274 1.00 76.75 206 LEU A O 1
ATOM 1599 N N . TYR A 1 207 ? 18.445 8.338 -16.516 1.00 76.44 207 TYR A N 1
ATOM 1600 C CA . TYR A 1 207 ? 18.229 6.909 -16.533 1.00 76.44 207 TYR A CA 1
ATOM 1601 C C . TYR A 1 207 ? 19.546 6.222 -16.134 1.00 76.44 207 TYR A C 1
ATOM 1603 O O . TYR A 1 207 ? 20.567 6.455 -16.785 1.00 76.44 207 TYR A O 1
ATOM 1611 N N . PRO A 1 208 ? 19.570 5.404 -15.067 1.00 77.69 208 PRO A N 1
ATOM 1612 C CA . PRO A 1 208 ? 20.793 4.729 -14.658 1.00 77.69 208 PRO A CA 1
ATOM 1613 C C . PRO A 1 208 ? 21.258 3.743 -15.744 1.00 77.69 208 PRO A C 1
ATOM 1615 O O . PRO A 1 208 ? 20.416 3.129 -16.404 1.00 77.69 208 PRO A O 1
ATOM 1618 N N . PRO A 1 209 ? 22.577 3.554 -15.929 1.00 70.19 209 PRO A N 1
ATOM 1619 C CA . PRO A 1 209 ? 23.078 2.503 -16.809 1.00 70.19 209 PRO A CA 1
ATOM 1620 C C . PRO A 1 209 ? 22.576 1.130 -16.335 1.00 70.19 209 PRO A C 1
ATOM 1622 O O . PRO A 1 209 ? 22.326 0.948 -15.136 1.00 70.19 209 PRO A O 1
ATOM 1625 N N . ALA A 1 210 ? 22.386 0.226 -17.302 1.00 62.38 210 ALA A N 1
ATOM 1626 C CA . ALA A 1 210 ? 21.915 -1.141 -17.084 1.00 62.38 210 ALA A CA 1
ATOM 1627 C C . ALA A 1 210 ? 22.870 -1.949 -16.198 1.00 62.38 210 ALA A C 1
ATOM 1629 O O . ALA A 1 210 ? 24.098 -1.730 -16.313 1.00 62.38 210 ALA A O 1
#

Sequence (210 aa):
MRRTSNRQSRADAVLLLKSLIRLIPSATLMNLPQNFFEEIVKVLRDRISYQTMKAALQVLYGVSELGRNTVKAVGAGAVHVLVELQLDEPEKKGCQMMMAMLGELCGCADGRSAVLRHAAGLAKKMVGISSASTESAVRILHAISLHPGTARVIEEMLQVGVVSKLCFLLQRECWNSTREMMKELLRMHYKAWRSSPYLTPQLKPLYPPA

Radius of gyration: 18.61 Å; chains: 1; bounding box: 57×30×50 Å

Organism: NCBI:txid2320716

Foldseek 3Di:
DVVVVVLVVLLVVLQVLLVCLVVDDLVVLQCDDLVVLLSLLVNLVVCSDPSSNVSSLSNLLSRCLHHCNLVSNLVSVVLVSLLVCLVVDPDLVSNLSSLQSLLSNLVDPSSLVSVLVVLLSLLLVLLVHDPSNLQSSLSSLLSNVPDPPCPVSLLSNLVSCVLVSLLVVLVDDDDPVSNVSSLVSLVVCVVVRLPRPNQDPVSNVSRDDD

InterPro domains:
  IPR011989 Armadillo-like helical [G3DSA:1.25.10.10] (1-190)
  IPR016024 Armadillo-type fold [SSF48371] (5-177)
  IPR045185 E3 ubiquitin-protein ligase PUB22/23/24-like [PTHR22849] (1-200)
  IPR058678 U-box domain-containing protein-like, ARM repeat region [PF25598] (4-199)